Protein AF-A0A9E3BKT1-F1 (afdb_monomer_lite)

Secondary structure (DSSP, 8-state):
-HHHHHHHHHHHH-S---HHIIIIITHHHHHHHHT-TTTS--TTGGGGGS--HHHHHHHHHHHHHTT-HHHHHHHHHHHHHHHHHHHHHHHHHTT--HHHHHHHHHHHHTSTTTGGGTTSS-TTHHHHHHHHHHHHHTTT-HHHHHHHHHHHHHH-GGGGGHHHHHHHHHHHTT-GGGHHHHHHHHHHHHHHHTHHHHHHHHHHHS-TTTTTTHHHH--TTS-SS----GGGS-SSHHHHHHGGGGTTSS-B-SSSSS-B--TT--

pLDDT: mean 93.72, std 4.68, range [58.0, 98.88]

Sequence (266 aa):
MFAALFCALSIGFGPDASWDLRNYHLYDPNAALSGTLWRDIAPAQLQSFYAPTMDVAQLALRRALNARPWALASVLALPHALAAWLALGIARRAGLPLGVAVLAVLLGATGAAGLPTLGTAMSEAVPACLVLAGLGLVLACPFGAGVCAGVAVGLKLTFAVYAPGLAAALLAAGRWRSLPGLAAGIATGFLAVGGPWCWELWRHTGNPLFPYFNDVFGSAWAPHAAMTDTRFLPPDALHAALFPLFWAFQPSTLVAELPVRDPRLA

Foldseek 3Di:
DLLVVLLVLLVVVFAAPDPCVVQDLQPLLVCVVVVNLQVDQCSSPQCSLADNQVSVVLNVLCVVCVVPRSVLLSVQQVLLSLLLVLQLVVCVVVVDDNVRSNVVSVLLCCFPVHSVSRSYPPQPSNLSSLQSVLLVCLVPQLLSSLLSQLLSCLNPVVSVVSLVVSCVVCVVVVNNVCNVSSPNSNVVNNCVRNVVSLVVCCVNFVGSSPPAPCCPRVGPSDPNDGPDDCQLPQPDDVCVVCVLVVQQDPFDCSHHVGTHRHSSVD

Structure (mmCIF, N/CA/C/O backbone):
data_AF-A0A9E3BKT1-F1
#
_entry.id   AF-A0A9E3BKT1-F1
#
loop_
_atom_site.group_PDB
_atom_site.id
_atom_site.type_symbol
_atom_site.label_atom_id
_atom_site.label_alt_id
_atom_site.label_comp_id
_atom_site.label_asym_id
_atom_site.label_entity_id
_atom_site.label_seq_id
_atom_site.pdbx_PDB_ins_code
_atom_site.Cartn_x
_atom_site.Cartn_y
_atom_site.Cartn_z
_atom_site.occupancy
_atom_site.B_iso_or_equiv
_atom_site.auth_seq_id
_atom_site.auth_comp_id
_atom_site.auth_asym_id
_atom_site.auth_atom_id
_atom_site.pdbx_PDB_model_num
ATOM 1 N N . MET A 1 1 ? 7.029 10.461 18.996 1.00 85.12 1 MET A N 1
ATOM 2 C CA . MET A 1 1 ? 7.160 9.086 19.529 1.00 85.12 1 MET A CA 1
ATOM 3 C C . MET A 1 1 ? 7.273 8.056 18.409 1.00 85.12 1 MET A C 1
ATOM 5 O O . MET A 1 1 ? 8.362 7.533 18.244 1.00 85.12 1 MET A O 1
ATOM 9 N N . PHE A 1 2 ? 6.225 7.810 17.604 1.00 92.25 2 PHE A N 1
ATOM 10 C CA . PHE A 1 2 ? 6.267 6.775 16.554 1.00 92.25 2 PHE A CA 1
ATOM 11 C C . PHE A 1 2 ? 7.399 6.957 15.537 1.00 92.25 2 PHE A C 1
ATOM 13 O O . PHE A 1 2 ? 8.107 5.996 15.275 1.00 92.25 2 PHE A O 1
ATOM 20 N N . ALA A 1 3 ? 7.635 8.175 15.034 1.00 94.44 3 ALA A N 1
ATOM 21 C CA . ALA A 1 3 ? 8.726 8.425 14.085 1.00 94.44 3 ALA A CA 1
ATOM 22 C C . ALA A 1 3 ? 10.094 7.991 14.636 1.00 94.44 3 ALA A C 1
ATOM 24 O O . ALA A 1 3 ? 10.785 7.206 14.004 1.00 94.44 3 ALA A O 1
ATOM 25 N N . ALA A 1 4 ? 10.448 8.422 15.851 1.00 95.12 4 ALA A N 1
ATOM 26 C CA . ALA A 1 4 ? 11.713 8.038 16.477 1.00 95.12 4 ALA A CA 1
ATOM 27 C C . ALA A 1 4 ? 11.832 6.514 16.662 1.00 95.12 4 ALA A C 1
ATOM 29 O O . ALA A 1 4 ? 12.879 5.948 16.364 1.00 95.12 4 ALA A O 1
ATOM 30 N N . LEU A 1 5 ? 10.752 5.853 17.097 1.00 94.88 5 LEU A N 1
ATOM 31 C CA . LEU A 1 5 ? 10.713 4.400 17.281 1.00 94.88 5 LEU A CA 1
ATOM 32 C C . LEU A 1 5 ? 10.918 3.646 15.959 1.00 94.88 5 LEU A C 1
ATOM 34 O O . LEU A 1 5 ? 11.810 2.810 15.866 1.00 94.88 5 LEU A O 1
ATOM 38 N N . PHE A 1 6 ? 10.113 3.944 14.936 1.00 95.19 6 PHE A N 1
ATOM 39 C CA . PHE A 1 6 ? 10.172 3.240 13.654 1.00 95.19 6 PHE A CA 1
ATOM 40 C C . PHE A 1 6 ? 11.465 3.531 12.887 1.00 95.19 6 PHE A C 1
ATOM 42 O O . PHE A 1 6 ? 12.017 2.615 12.285 1.00 95.19 6 PHE A O 1
ATOM 49 N N . CYS A 1 7 ? 12.007 4.751 12.970 1.00 95.25 7 CYS A N 1
ATOM 50 C CA . CYS A 1 7 ? 13.328 5.049 12.416 1.00 95.25 7 CYS A CA 1
ATOM 51 C C . CYS A 1 7 ? 14.430 4.248 13.122 1.00 95.25 7 CYS A C 1
ATOM 53 O O . CYS A 1 7 ? 15.269 3.657 12.450 1.00 95.25 7 CYS A O 1
ATOM 55 N N . ALA A 1 8 ? 14.420 4.183 14.459 1.00 95.56 8 ALA A N 1
ATOM 56 C CA . ALA A 1 8 ? 15.418 3.422 15.212 1.00 95.56 8 ALA A CA 1
ATOM 57 C C . ALA A 1 8 ? 15.354 1.918 14.899 1.00 95.56 8 ALA A C 1
ATOM 59 O O . ALA A 1 8 ? 16.391 1.297 14.676 1.00 95.56 8 ALA A O 1
ATOM 60 N N . LEU A 1 9 ? 14.146 1.348 14.824 1.00 94.94 9 LEU A N 1
ATOM 61 C CA . LEU A 1 9 ? 13.939 -0.051 14.439 1.00 94.94 9 LEU A CA 1
ATOM 62 C C . LEU A 1 9 ? 14.419 -0.326 13.008 1.00 94.94 9 LEU A C 1
ATOM 64 O O . LEU A 1 9 ? 15.150 -1.286 12.789 1.00 94.94 9 LEU A O 1
ATOM 68 N N . SER A 1 10 ? 14.066 0.545 12.061 1.00 94.75 10 SER A N 1
ATOM 69 C CA . SER A 1 10 ? 14.495 0.456 10.660 1.00 94.75 10 SER A CA 1
ATOM 70 C C . SER A 1 10 ? 16.023 0.473 10.523 1.00 94.75 10 SER A C 1
ATOM 72 O O . SER A 1 10 ? 16.601 -0.387 9.864 1.00 94.75 10 SER A O 1
ATOM 74 N N . ILE A 1 11 ? 16.706 1.387 11.226 1.00 94.81 11 ILE A N 1
ATOM 75 C CA . ILE A 1 11 ? 18.178 1.422 11.265 1.00 94.81 11 ILE A CA 1
ATOM 76 C C . ILE A 1 11 ? 18.742 0.114 11.838 1.00 94.81 11 ILE A C 1
ATOM 78 O O . ILE A 1 11 ? 19.738 -0.392 11.325 1.00 94.81 11 ILE A O 1
ATOM 82 N N . GLY A 1 12 ? 18.111 -0.431 12.882 1.00 94.06 12 GLY A N 1
ATOM 83 C CA . GLY A 1 12 ? 18.521 -1.682 13.520 1.00 94.06 12 GLY A CA 1
ATOM 84 C C . GLY A 1 12 ? 18.385 -2.916 12.622 1.00 94.06 12 GLY A C 1
ATOM 85 O O . GLY A 1 12 ? 19.224 -3.809 12.707 1.00 94.06 12 GLY A O 1
ATOM 86 N N . PHE A 1 13 ? 17.376 -2.963 11.745 1.00 91.25 13 PHE A N 1
ATOM 87 C CA . PHE A 1 13 ? 17.225 -4.038 10.753 1.00 91.25 13 PHE A CA 1
ATOM 88 C C . PHE A 1 13 ? 18.234 -3.949 9.606 1.00 91.25 13 PHE A C 1
ATOM 90 O O . PHE A 1 13 ? 18.551 -4.963 8.984 1.00 91.25 13 PHE A O 1
ATOM 97 N N . GLY A 1 14 ? 18.780 -2.760 9.368 1.00 89.44 14 GLY A N 1
ATOM 98 C CA . GLY A 1 14 ? 19.760 -2.521 8.324 1.00 89.44 14 GLY A CA 1
ATOM 99 C C . GLY A 1 14 ? 19.129 -2.235 6.957 1.00 89.44 14 GLY A C 1
ATOM 100 O O . GLY A 1 14 ? 17.925 -2.010 6.845 1.00 89.44 14 GLY A O 1
ATOM 101 N N . PRO A 1 15 ? 19.959 -2.160 5.903 1.00 87.62 15 PRO A N 1
ATOM 102 C CA . PRO A 1 15 ? 19.502 -1.783 4.574 1.00 87.62 15 PRO A CA 1
ATOM 103 C C . PRO A 1 15 ? 18.534 -2.799 3.973 1.00 87.62 15 PRO A C 1
ATOM 105 O O . PRO A 1 15 ? 18.709 -4.009 4.103 1.00 87.62 15 PRO A O 1
ATOM 108 N N . ASP A 1 16 ? 17.565 -2.281 3.226 1.00 90.56 16 ASP A N 1
ATOM 109 C CA . ASP A 1 16 ? 16.630 -3.082 2.451 1.00 90.56 16 ASP A CA 1
ATOM 110 C C . ASP A 1 16 ? 17.352 -4.003 1.457 1.00 90.56 16 ASP A C 1
ATOM 112 O O . ASP A 1 16 ? 18.136 -3.562 0.613 1.00 90.56 16 ASP A O 1
ATOM 116 N N . ALA A 1 17 ? 17.052 -5.291 1.573 1.00 89.19 17 ALA A N 1
ATOM 117 C CA . ALA A 1 17 ? 17.575 -6.369 0.747 1.00 89.19 17 ALA A CA 1
ATOM 118 C C . ALA A 1 17 ? 16.446 -7.274 0.221 1.00 89.19 17 ALA A C 1
ATOM 120 O O . ALA A 1 17 ? 16.706 -8.421 -0.150 1.00 89.19 17 ALA A O 1
ATOM 121 N N . SER A 1 18 ? 15.208 -6.767 0.223 1.00 90.50 18 SER A N 1
ATOM 122 C CA . SER A 1 18 ? 14.013 -7.493 -0.207 1.00 90.50 18 SER A CA 1
ATOM 123 C C . SER A 1 18 ? 14.114 -7.983 -1.653 1.00 90.50 18 SER A C 1
ATOM 125 O O . SER A 1 18 ? 14.840 -7.424 -2.485 1.00 90.50 18 SER A O 1
ATOM 127 N N . TRP A 1 19 ? 13.370 -9.051 -1.952 1.00 89.94 19 TRP A N 1
ATOM 128 C CA . TRP A 1 19 ? 13.258 -9.568 -3.314 1.00 89.94 19 TRP A CA 1
ATOM 129 C C . TRP A 1 19 ? 12.675 -8.506 -4.251 1.00 89.94 19 TRP A C 1
ATOM 131 O O . TRP A 1 19 ? 13.266 -8.246 -5.292 1.00 89.94 19 TRP A O 1
ATOM 141 N N . ASP A 1 20 ? 11.616 -7.809 -3.832 1.00 91.00 20 ASP A N 1
ATOM 142 C CA . ASP A 1 20 ? 10.987 -6.719 -4.584 1.00 91.00 20 ASP A CA 1
ATOM 143 C C . ASP A 1 20 ? 11.985 -5.620 -4.977 1.00 91.00 20 ASP A C 1
ATOM 145 O O . ASP A 1 20 ? 12.001 -5.179 -6.131 1.00 91.00 20 ASP A O 1
ATOM 149 N N . LEU A 1 21 ? 12.869 -5.216 -4.049 1.00 93.12 21 LEU A N 1
ATOM 150 C CA . LEU A 1 21 ? 13.908 -4.230 -4.346 1.00 93.12 21 LEU A CA 1
ATOM 151 C C . LEU A 1 21 ? 14.828 -4.698 -5.475 1.00 93.12 21 LEU A C 1
ATOM 153 O O . LEU A 1 21 ? 15.159 -3.928 -6.378 1.00 93.12 21 LEU A O 1
ATOM 157 N N . ARG A 1 22 ? 15.266 -5.955 -5.387 1.00 92.69 22 ARG A N 1
ATOM 158 C CA . ARG A 1 22 ? 16.206 -6.563 -6.333 1.00 92.69 22 ARG A CA 1
ATOM 159 C C . ARG A 1 22 ? 15.552 -6.901 -7.670 1.00 92.69 22 ARG A C 1
ATOM 161 O O . ARG A 1 22 ? 16.257 -6.915 -8.671 1.00 92.69 22 ARG A O 1
ATOM 168 N N . ASN A 1 23 ? 14.250 -7.181 -7.670 1.00 94.75 23 ASN A N 1
ATOM 169 C CA . ASN A 1 23 ? 13.505 -7.590 -8.851 1.00 94.75 23 ASN A CA 1
ATOM 170 C C . ASN A 1 23 ? 13.054 -6.385 -9.686 1.00 94.75 23 ASN A C 1
ATOM 172 O O . ASN A 1 23 ? 13.416 -6.306 -10.854 1.00 94.75 23 ASN A O 1
ATOM 176 N N . TYR A 1 24 ? 12.305 -5.436 -9.105 1.00 94.69 24 TYR A N 1
ATOM 177 C CA . TYR A 1 24 ? 11.632 -4.399 -9.903 1.00 94.69 24 TYR A CA 1
ATOM 178 C C . TYR A 1 24 ? 11.786 -2.960 -9.385 1.00 94.69 24 TYR A C 1
ATOM 180 O O . TYR A 1 24 ? 11.953 -2.056 -10.203 1.00 94.69 24 TYR A O 1
ATOM 188 N N . HIS A 1 25 ? 11.880 -2.706 -8.071 1.00 94.50 25 HIS A N 1
ATOM 189 C CA . HIS A 1 25 ? 11.888 -1.320 -7.552 1.00 94.50 25 HIS A CA 1
ATOM 190 C C . HIS A 1 25 ? 13.139 -0.485 -7.898 1.00 94.50 25 HIS A C 1
ATOM 192 O O . HIS A 1 25 ? 13.144 0.732 -7.699 1.00 94.50 25 HIS A O 1
ATOM 198 N N . LEU A 1 26 ? 14.224 -1.098 -8.384 1.00 94.19 26 LEU A N 1
ATOM 199 C CA . LEU A 1 26 ? 15.356 -0.367 -8.975 1.00 94.19 26 LEU A CA 1
ATOM 200 C C . LEU A 1 26 ? 15.269 -0.294 -10.500 1.00 94.19 26 LEU A C 1
ATOM 202 O O . LEU A 1 26 ? 15.681 0.710 -11.085 1.00 94.19 26 LEU A O 1
ATOM 206 N N . TYR A 1 27 ? 14.768 -1.358 -11.128 1.00 95.12 27 TYR A N 1
ATOM 207 C CA . TYR A 1 27 ? 14.758 -1.515 -12.574 1.00 95.12 27 TYR A CA 1
ATOM 208 C C . TYR A 1 27 ? 13.645 -0.684 -13.225 1.00 95.12 27 TYR A C 1
ATOM 210 O O . TYR A 1 27 ? 13.956 0.187 -14.035 1.00 95.12 27 TYR A O 1
ATOM 218 N N . ASP A 1 28 ? 12.383 -0.876 -12.834 1.00 95.50 28 ASP A N 1
ATOM 219 C CA . ASP A 1 28 ? 11.218 -0.236 -13.462 1.00 95.50 28 ASP A CA 1
ATOM 220 C C . ASP A 1 28 ? 11.301 1.299 -13.476 1.00 95.50 28 ASP A C 1
ATOM 222 O O . ASP A 1 28 ? 11.178 1.896 -14.553 1.00 95.50 28 ASP A O 1
ATOM 226 N N . PRO A 1 29 ? 11.579 1.991 -12.347 1.00 95.81 29 PRO A N 1
ATOM 227 C CA . PRO A 1 29 ? 11.728 3.443 -12.379 1.00 95.81 29 PRO A CA 1
ATOM 228 C C . PRO A 1 29 ? 12.930 3.892 -13.212 1.00 95.81 29 PRO A C 1
ATOM 230 O O . PRO A 1 29 ? 12.878 4.950 -13.838 1.00 95.81 29 PRO A O 1
ATOM 233 N N . ASN A 1 30 ? 14.016 3.115 -13.257 1.00 95.81 30 ASN A N 1
ATOM 234 C CA . ASN A 1 30 ? 15.160 3.449 -14.098 1.00 95.81 30 ASN A CA 1
ATOM 235 C C . ASN A 1 30 ? 14.821 3.292 -15.588 1.00 95.81 30 ASN A C 1
ATOM 237 O O . ASN A 1 30 ? 15.121 4.189 -16.372 1.00 95.81 30 ASN A O 1
ATOM 241 N N . ALA A 1 31 ? 14.150 2.205 -15.967 1.00 95.44 31 ALA A N 1
ATOM 242 C CA . ALA A 1 31 ? 13.716 1.942 -17.333 1.00 95.44 31 ALA A CA 1
ATOM 243 C C . ALA A 1 31 ? 12.704 2.988 -17.825 1.00 95.44 31 ALA A C 1
ATOM 245 O O . ALA A 1 31 ? 12.799 3.453 -18.964 1.00 95.44 31 ALA A O 1
ATOM 246 N N . ALA A 1 32 ? 11.791 3.428 -16.952 1.00 94.50 32 ALA A N 1
ATOM 247 C CA . ALA A 1 32 ? 10.872 4.528 -17.232 1.00 94.50 32 ALA A CA 1
ATOM 248 C C . ALA A 1 32 ? 11.618 5.851 -17.482 1.00 94.50 32 ALA A C 1
ATOM 250 O O . ALA A 1 32 ? 11.352 6.535 -18.469 1.00 94.50 32 ALA A O 1
ATOM 251 N N . LEU A 1 33 ? 12.598 6.194 -16.637 1.00 95.31 33 LEU A N 1
ATOM 252 C CA . LEU A 1 33 ? 13.384 7.429 -16.769 1.00 95.31 33 LEU A CA 1
ATOM 253 C C . LEU A 1 33 ? 14.371 7.408 -17.949 1.00 95.31 33 LEU A C 1
ATOM 255 O O . LEU A 1 33 ? 14.700 8.461 -18.489 1.00 95.31 33 LEU A O 1
ATOM 259 N N . SER A 1 34 ? 14.867 6.234 -18.344 1.00 94.75 34 SER A N 1
ATOM 260 C CA . SER A 1 34 ? 15.787 6.055 -19.478 1.00 94.75 34 SER A CA 1
ATOM 261 C C . SER A 1 34 ? 15.081 5.769 -20.809 1.00 94.75 34 SER A C 1
ATOM 263 O O . SER A 1 34 ? 15.744 5.681 -21.842 1.00 94.75 34 SER A O 1
ATOM 265 N N . GLY A 1 35 ? 13.752 5.622 -20.809 1.00 92.62 35 GLY A N 1
ATOM 266 C CA . GLY A 1 35 ? 12.970 5.322 -22.011 1.00 92.62 35 GLY A CA 1
ATOM 267 C C . GLY A 1 35 ? 13.194 3.910 -22.569 1.00 92.62 35 GLY A C 1
ATOM 268 O O . GLY A 1 35 ? 13.028 3.696 -23.771 1.00 92.62 35 GLY A O 1
ATOM 269 N N . THR A 1 36 ? 13.598 2.953 -21.726 1.00 91.75 36 THR A N 1
ATOM 270 C CA . THR A 1 36 ? 13.829 1.545 -22.110 1.00 91.75 36 THR A CA 1
ATOM 271 C C . THR A 1 36 ? 12.704 0.604 -21.689 1.00 91.75 36 THR A C 1
ATOM 273 O O . THR A 1 36 ? 12.705 -0.548 -22.106 1.00 91.75 36 THR A O 1
ATOM 276 N N . LEU A 1 37 ? 11.710 1.105 -20.946 1.00 89.94 37 LEU A N 1
ATOM 277 C CA . LEU A 1 37 ? 10.575 0.340 -20.414 1.00 89.94 37 LEU A CA 1
ATOM 278 C C . LEU A 1 37 ? 9.933 -0.626 -21.431 1.00 89.94 37 LEU A C 1
ATOM 280 O O . LEU A 1 37 ? 9.659 -1.769 -21.098 1.00 89.94 37 LEU A O 1
ATOM 284 N N . TRP A 1 38 ? 9.739 -0.180 -22.677 1.00 92.50 38 TRP A N 1
ATOM 285 C CA . TRP A 1 38 ? 9.096 -0.960 -23.748 1.00 92.50 38 TRP A CA 1
ATOM 286 C C . TRP A 1 38 ? 10.072 -1.660 -24.703 1.00 92.50 38 TRP A C 1
ATOM 288 O O . TRP A 1 38 ? 9.649 -2.221 -25.712 1.00 92.50 38 TRP A O 1
ATOM 298 N N . ARG A 1 39 ? 11.381 -1.577 -24.440 1.00 91.94 39 ARG A N 1
ATOM 299 C CA . ARG A 1 39 ? 12.425 -2.239 -25.240 1.00 91.94 39 ARG A CA 1
ATOM 300 C C . ARG A 1 39 ? 12.832 -3.570 -24.626 1.00 91.94 39 ARG A C 1
ATOM 302 O O . ARG A 1 39 ? 13.035 -4.538 -25.353 1.00 91.94 39 ARG A O 1
ATOM 309 N N . ASP A 1 40 ? 12.940 -3.598 -23.305 1.00 91.06 40 ASP A N 1
ATOM 310 C CA . ASP A 1 40 ? 13.340 -4.778 -22.555 1.00 91.06 40 ASP A CA 1
ATOM 311 C C . ASP A 1 40 ? 12.111 -5.659 -22.286 1.00 91.06 40 ASP A C 1
ATOM 313 O O . ASP A 1 40 ? 11.085 -5.197 -21.785 1.00 91.06 40 ASP A O 1
ATOM 317 N N . ILE A 1 41 ? 12.191 -6.941 -22.642 1.00 89.94 41 ILE A N 1
ATOM 318 C CA . ILE A 1 41 ? 11.049 -7.858 -22.555 1.00 89.94 41 ILE A CA 1
ATOM 319 C C . ILE A 1 41 ? 10.947 -8.415 -21.132 1.00 89.94 41 ILE A C 1
ATOM 321 O O . ILE A 1 41 ? 11.732 -9.283 -20.757 1.00 89.94 41 ILE A O 1
ATOM 325 N N . ALA A 1 42 ? 9.968 -7.923 -20.364 1.00 92.88 42 ALA A N 1
ATOM 326 C CA . ALA A 1 42 ? 9.583 -8.411 -19.029 1.00 92.88 42 ALA A CA 1
ATOM 327 C C . ALA A 1 42 ? 10.762 -8.803 -18.094 1.00 92.88 42 ALA A C 1
ATOM 329 O O . ALA A 1 42 ? 10.759 -9.894 -17.515 1.00 92.88 42 ALA A O 1
ATOM 330 N N . PRO A 1 43 ? 11.785 -7.942 -17.927 1.00 94.88 43 PRO A N 1
ATOM 331 C CA . PRO A 1 43 ? 13.007 -8.265 -17.176 1.00 94.88 43 PRO A CA 1
ATOM 332 C C . PRO A 1 43 ? 12.775 -8.524 -15.682 1.00 94.88 43 PRO A C 1
ATOM 334 O O . PRO A 1 43 ? 13.594 -9.175 -15.040 1.00 94.88 43 PRO A O 1
ATOM 337 N N . ALA A 1 44 ? 11.652 -8.049 -15.146 1.00 94.94 44 ALA A N 1
ATOM 338 C CA . ALA A 1 44 ? 11.195 -8.265 -13.780 1.00 94.94 44 ALA A CA 1
ATOM 339 C C . ALA A 1 44 ? 9.912 -9.115 -13.735 1.00 94.94 44 ALA A C 1
ATOM 341 O O . ALA A 1 44 ? 9.097 -8.955 -12.831 1.00 94.94 44 ALA A O 1
ATOM 342 N N . GLN A 1 45 ? 9.716 -10.015 -14.707 1.00 93.38 45 GLN A N 1
ATOM 343 C CA . GLN A 1 45 ? 8.542 -10.891 -14.814 1.00 93.38 45 GLN A CA 1
ATOM 344 C C . GLN A 1 45 ? 7.224 -10.093 -14.908 1.00 93.38 45 GLN A C 1
ATOM 346 O O . GLN A 1 45 ? 7.124 -9.152 -15.695 1.00 93.38 45 GLN A O 1
ATOM 351 N N . LEU A 1 46 ? 6.193 -10.468 -14.140 1.00 92.62 46 LEU A N 1
ATOM 352 C CA . LEU A 1 46 ? 4.898 -9.776 -14.128 1.00 92.62 46 LEU A CA 1
ATOM 353 C C . LEU A 1 46 ? 5.028 -8.341 -13.596 1.00 92.62 46 LEU A C 1
ATOM 355 O O . LEU A 1 46 ? 4.271 -7.461 -13.999 1.00 92.62 46 LEU A O 1
ATOM 359 N N . GLN A 1 47 ? 6.001 -8.113 -12.712 1.00 93.94 47 GLN A N 1
ATOM 360 C CA . GLN A 1 47 ? 6.223 -6.845 -12.034 1.00 93.94 47 GLN A CA 1
ATOM 361 C C . GLN A 1 47 ? 6.712 -5.754 -12.992 1.00 93.94 47 GLN A C 1
ATOM 363 O O . GLN A 1 47 ? 6.441 -4.593 -12.728 1.00 93.94 47 GLN A O 1
ATOM 368 N N . SER A 1 48 ? 7.295 -6.104 -14.149 1.00 95.06 48 SER A N 1
ATOM 369 C CA . SER A 1 48 ? 7.725 -5.134 -15.176 1.00 95.06 48 SER A CA 1
ATOM 370 C C . SER A 1 48 ? 6.631 -4.189 -15.675 1.00 95.06 48 SER A C 1
ATOM 372 O O . SER A 1 48 ? 6.929 -3.159 -16.276 1.00 95.06 48 SER A O 1
ATOM 374 N N . PHE A 1 49 ? 5.364 -4.552 -15.478 1.00 94.69 49 PHE A N 1
ATOM 375 C CA . PHE A 1 49 ? 4.210 -3.770 -15.915 1.00 94.69 49 PHE A CA 1
ATOM 376 C C . PHE A 1 49 ? 3.552 -2.997 -14.762 1.00 94.69 49 PHE A C 1
ATOM 378 O O . PHE A 1 49 ? 2.495 -2.386 -14.938 1.00 94.69 49 PHE A O 1
ATOM 385 N N . TYR A 1 50 ? 4.152 -3.003 -13.570 1.00 94.44 50 TYR A N 1
ATOM 386 C CA . TYR A 1 50 ? 3.671 -2.211 -12.444 1.00 94.44 50 TYR A CA 1
ATOM 387 C C . TYR A 1 50 ? 3.961 -0.727 -12.655 1.00 94.44 50 TYR A C 1
ATOM 389 O O . TYR A 1 50 ? 4.910 -0.338 -13.331 1.00 94.44 50 TYR A O 1
ATOM 397 N N . ALA A 1 51 ? 3.122 0.123 -12.062 1.00 94.06 51 ALA A N 1
ATOM 398 C CA . ALA A 1 51 ? 3.288 1.563 -12.166 1.00 94.06 51 ALA A CA 1
ATOM 399 C C . ALA A 1 51 ? 4.595 2.001 -11.477 1.00 94.06 51 ALA A C 1
ATOM 401 O O . ALA A 1 51 ? 4.706 1.861 -10.258 1.00 94.06 51 ALA A O 1
ATOM 402 N N . PRO A 1 52 ? 5.549 2.632 -12.188 1.00 92.81 52 PRO A N 1
ATOM 403 C CA . PRO A 1 52 ? 6.815 3.057 -11.594 1.00 92.81 52 PRO A CA 1
ATOM 404 C C . PRO A 1 52 ? 6.670 4.346 -10.765 1.00 92.81 52 PRO A C 1
ATOM 406 O O . PRO A 1 52 ? 7.662 4.897 -10.300 1.00 92.81 52 PRO A O 1
ATOM 409 N N . THR A 1 53 ? 5.456 4.882 -10.597 1.00 89.81 53 THR A N 1
ATOM 410 C CA . THR A 1 53 ? 5.196 6.231 -10.060 1.00 89.81 53 THR A CA 1
ATOM 411 C C . THR A 1 53 ? 5.802 6.446 -8.677 1.00 89.81 53 THR A C 1
ATOM 413 O O . THR A 1 53 ? 6.545 7.404 -8.460 1.00 89.81 53 THR A O 1
ATOM 416 N N . MET A 1 54 ? 5.516 5.547 -7.738 1.00 92.25 54 MET A N 1
ATOM 417 C CA . MET A 1 54 ? 6.082 5.623 -6.396 1.00 92.25 54 MET A CA 1
ATOM 418 C C . MET A 1 54 ? 7.569 5.243 -6.396 1.00 92.25 54 MET A C 1
ATOM 420 O O . MET A 1 54 ? 8.366 5.855 -5.682 1.00 92.25 54 MET A O 1
ATOM 424 N N . ASP A 1 55 ? 7.961 4.293 -7.240 1.00 94.00 55 ASP A N 1
ATOM 425 C CA . ASP A 1 55 ? 9.332 3.790 -7.318 1.00 94.00 55 ASP A CA 1
ATOM 426 C C . ASP A 1 55 ? 10.305 4.824 -7.886 1.00 94.00 55 ASP A C 1
ATOM 428 O O . ASP A 1 55 ? 11.466 4.857 -7.490 1.00 94.00 55 ASP A O 1
ATOM 432 N N . VAL A 1 56 ? 9.842 5.748 -8.733 1.00 94.69 56 VAL A N 1
ATOM 433 C CA . VAL A 1 56 ? 10.641 6.892 -9.197 1.00 94.69 56 VAL A CA 1
ATOM 434 C C . VAL A 1 56 ? 11.046 7.776 -8.017 1.00 94.69 56 VAL A C 1
ATOM 436 O O . VAL A 1 56 ? 12.214 8.161 -7.904 1.00 94.69 56 VAL A O 1
ATOM 439 N N . ALA A 1 57 ? 10.117 8.060 -7.097 1.00 93.00 57 ALA A N 1
ATOM 440 C CA . ALA A 1 57 ? 10.427 8.823 -5.890 1.00 93.00 57 ALA A CA 1
ATOM 441 C C . ALA A 1 57 ? 11.385 8.050 -4.971 1.00 93.00 57 ALA A C 1
ATOM 443 O O . ALA A 1 57 ? 12.340 8.623 -4.439 1.00 93.00 57 ALA A O 1
ATOM 444 N N . GLN A 1 58 ? 11.185 6.738 -4.830 1.00 92.75 58 GLN A N 1
ATOM 445 C CA . GLN A 1 58 ? 12.087 5.896 -4.049 1.00 92.75 58 GLN A CA 1
ATOM 446 C C . GLN A 1 58 ? 13.497 5.825 -4.644 1.00 92.75 58 GLN A C 1
ATOM 448 O O . GLN A 1 58 ? 14.480 5.938 -3.910 1.00 92.75 58 GLN A O 1
ATOM 453 N N . LEU A 1 59 ? 13.621 5.686 -5.963 1.00 94.88 59 LEU A N 1
ATOM 454 C CA . LEU A 1 59 ? 14.900 5.666 -6.665 1.00 94.88 59 LEU A CA 1
ATOM 455 C C . LEU A 1 59 ? 15.652 6.987 -6.466 1.00 94.88 59 LEU A C 1
ATOM 457 O O . LEU A 1 59 ? 16.858 6.975 -6.212 1.00 94.88 59 LEU A O 1
ATOM 461 N N . ALA A 1 60 ? 14.950 8.122 -6.522 1.00 95.00 60 ALA A N 1
ATOM 462 C CA . ALA A 1 60 ? 15.537 9.431 -6.247 1.00 95.00 60 ALA A CA 1
ATOM 463 C C . ALA A 1 60 ? 16.074 9.530 -4.808 1.00 95.00 60 ALA A C 1
ATOM 465 O O . ALA A 1 60 ? 17.220 9.939 -4.609 1.00 95.00 60 ALA A O 1
ATOM 466 N N . LEU A 1 61 ? 15.293 9.091 -3.812 1.00 94.38 61 LEU A N 1
ATOM 467 C CA . LEU A 1 61 ? 15.727 9.042 -2.410 1.00 94.38 61 LEU A CA 1
ATOM 468 C C . LEU A 1 61 ? 16.951 8.141 -2.224 1.00 94.38 61 LEU A C 1
ATOM 470 O O . LEU A 1 61 ? 17.909 8.533 -1.558 1.00 94.38 61 LEU A O 1
ATOM 474 N N . ARG A 1 62 ? 16.952 6.959 -2.849 1.00 93.69 62 ARG A N 1
ATOM 475 C CA . ARG A 1 62 ? 18.070 6.008 -2.800 1.00 93.69 62 ARG A CA 1
ATOM 476 C C . ARG A 1 62 ? 19.337 6.605 -3.398 1.00 93.69 62 ARG A C 1
ATOM 478 O O . ARG A 1 62 ? 20.382 6.541 -2.763 1.00 93.69 62 ARG A O 1
ATOM 485 N N . ARG A 1 63 ? 19.246 7.251 -4.565 1.00 94.50 63 ARG A N 1
ATOM 486 C CA . ARG A 1 63 ? 20.382 7.949 -5.194 1.00 94.50 63 ARG A CA 1
ATOM 487 C C . ARG A 1 63 ? 20.919 9.073 -4.305 1.00 94.50 63 ARG A C 1
ATOM 489 O O . ARG A 1 63 ? 22.127 9.160 -4.109 1.00 94.50 63 ARG A O 1
ATOM 496 N N . ALA A 1 64 ? 20.036 9.891 -3.731 1.00 96.38 64 ALA A N 1
ATOM 497 C CA . ALA A 1 64 ? 20.422 11.023 -2.888 1.00 96.38 64 ALA A CA 1
ATOM 498 C C . ALA A 1 64 ? 21.038 10.601 -1.541 1.00 96.38 64 ALA A C 1
ATOM 500 O O . ALA A 1 64 ? 21.932 11.273 -1.026 1.00 96.38 64 ALA A O 1
ATOM 501 N N . LEU A 1 65 ? 20.568 9.493 -0.961 1.00 95.25 65 LEU A N 1
ATOM 502 C CA . LEU A 1 65 ? 20.950 9.033 0.377 1.00 95.25 65 LEU A CA 1
ATOM 503 C C . LEU A 1 65 ? 21.842 7.783 0.366 1.00 95.25 65 LEU A C 1
ATOM 505 O O . LEU A 1 65 ? 22.077 7.208 1.425 1.00 95.25 65 LEU A O 1
ATOM 509 N N . ASN A 1 66 ? 22.382 7.376 -0.788 1.00 91.06 66 ASN A N 1
ATOM 510 C CA . ASN A 1 66 ? 23.158 6.137 -0.932 1.00 91.06 66 ASN A CA 1
ATOM 511 C C . ASN A 1 66 ? 24.353 6.056 0.037 1.00 91.06 66 ASN A C 1
ATOM 513 O O . ASN A 1 66 ? 24.626 5.015 0.625 1.00 91.06 66 ASN A O 1
ATOM 517 N N . ALA A 1 67 ? 25.036 7.182 0.267 1.00 95.25 67 ALA A N 1
ATOM 518 C CA . ALA A 1 67 ? 26.161 7.272 1.204 1.00 95.25 67 ALA A CA 1
ATOM 519 C C . ALA A 1 67 ? 25.737 7.294 2.690 1.00 95.25 67 ALA A C 1
ATOM 521 O O . ALA A 1 67 ? 26.583 7.354 3.580 1.00 95.25 67 ALA A O 1
ATOM 522 N N . ARG A 1 68 ? 24.430 7.313 2.976 1.00 95.31 68 ARG A N 1
ATOM 523 C CA . ARG A 1 68 ? 23.844 7.442 4.318 1.00 95.31 68 ARG A CA 1
ATOM 524 C C . ARG A 1 68 ? 22.694 6.437 4.485 1.00 95.31 68 ARG A C 1
ATOM 526 O O . ARG A 1 68 ? 21.538 6.849 4.606 1.00 95.31 68 ARG A O 1
ATOM 533 N N . PRO A 1 69 ? 22.981 5.122 4.530 1.00 91.25 69 PRO A N 1
ATOM 534 C CA . PRO A 1 69 ? 21.948 4.084 4.581 1.00 91.25 69 PRO A CA 1
ATOM 535 C C . PRO A 1 69 ? 21.016 4.215 5.796 1.00 91.25 69 PRO A C 1
ATOM 537 O O . PRO A 1 69 ? 19.822 3.969 5.677 1.00 91.25 69 PRO A O 1
ATOM 540 N N . TRP A 1 70 ? 21.519 4.695 6.937 1.00 94.00 70 TRP A N 1
ATOM 541 C CA . TRP A 1 70 ? 20.708 4.986 8.127 1.00 94.00 70 TRP A CA 1
ATOM 542 C C . TRP A 1 70 ? 19.686 6.113 7.896 1.00 94.00 70 TRP A C 1
ATOM 544 O O . TRP A 1 70 ? 18.571 6.062 8.418 1.00 94.00 70 TRP A O 1
ATOM 554 N N . ALA A 1 71 ? 20.041 7.121 7.093 1.00 94.88 71 ALA A N 1
ATOM 555 C CA . ALA A 1 71 ? 19.142 8.215 6.739 1.00 94.88 71 ALA A CA 1
ATOM 556 C C . ALA A 1 71 ? 18.068 7.724 5.766 1.00 94.88 71 ALA A C 1
ATOM 558 O O . ALA A 1 71 ? 16.891 8.011 5.965 1.00 94.88 71 ALA A O 1
ATOM 559 N N . LEU A 1 72 ? 18.462 6.934 4.760 1.00 94.44 72 LEU A N 1
ATOM 560 C CA . LEU A 1 72 ? 17.527 6.295 3.835 1.00 94.44 72 LEU A CA 1
ATOM 561 C C . LEU A 1 72 ? 16.524 5.409 4.587 1.00 94.44 72 LEU A C 1
ATOM 563 O O . LEU A 1 72 ? 15.321 5.597 4.436 1.00 94.44 72 LEU A O 1
ATOM 567 N N . ALA A 1 73 ? 17.011 4.515 5.449 1.00 93.31 73 ALA A N 1
ATOM 568 C CA . ALA A 1 73 ? 16.184 3.631 6.269 1.00 93.31 73 ALA A CA 1
ATOM 569 C C . ALA A 1 73 ? 15.199 4.417 7.155 1.00 93.31 73 ALA A C 1
ATOM 571 O O . ALA A 1 73 ? 14.032 4.043 7.283 1.00 93.31 73 ALA A O 1
ATOM 572 N N . SER A 1 74 ? 15.640 5.546 7.721 1.00 93.81 74 SER A N 1
ATOM 573 C CA . SER A 1 74 ? 14.779 6.436 8.510 1.00 93.81 74 SER A CA 1
ATOM 574 C C . SER A 1 74 ? 13.673 7.068 7.667 1.00 93.81 74 SER A C 1
ATOM 576 O O . SER A 1 74 ? 12.518 7.070 8.078 1.00 93.81 74 SER A O 1
ATOM 578 N N . VAL A 1 75 ? 14.004 7.586 6.478 1.00 94.56 75 VAL A N 1
ATOM 579 C CA . VAL A 1 75 ? 13.022 8.206 5.573 1.00 94.56 75 VAL A CA 1
ATOM 580 C C . VAL A 1 75 ? 11.992 7.181 5.100 1.00 94.56 75 VAL A C 1
ATOM 582 O O . VAL A 1 75 ? 10.795 7.458 5.151 1.00 94.56 75 VAL A O 1
ATOM 585 N N . LEU A 1 76 ? 12.438 5.984 4.711 1.00 93.94 76 LEU A N 1
ATOM 586 C CA . LEU A 1 76 ? 11.556 4.897 4.274 1.00 93.94 76 LEU A CA 1
ATOM 587 C C . LEU A 1 76 ? 10.661 4.356 5.405 1.00 93.94 76 LEU A C 1
ATOM 589 O O . LEU A 1 76 ? 9.629 3.757 5.127 1.00 93.94 76 LEU A O 1
ATOM 593 N N . ALA A 1 77 ? 11.005 4.599 6.674 1.00 95.19 77 ALA A N 1
ATOM 594 C CA . ALA A 1 77 ? 10.191 4.223 7.832 1.00 95.19 77 ALA A CA 1
ATOM 595 C C . ALA A 1 77 ? 9.134 5.274 8.233 1.00 95.19 77 ALA A C 1
ATOM 597 O O . ALA A 1 77 ? 8.239 4.983 9.033 1.00 95.19 77 ALA A O 1
ATOM 598 N N . LEU A 1 78 ? 9.205 6.502 7.701 1.00 95.56 78 LEU A N 1
ATOM 599 C CA . LEU A 1 78 ? 8.249 7.567 8.034 1.00 95.56 78 LEU A CA 1
ATOM 600 C C . LEU A 1 78 ? 6.791 7.221 7.681 1.00 95.56 78 LEU A C 1
ATOM 602 O O . LEU A 1 78 ? 5.916 7.546 8.491 1.00 95.56 78 LEU A O 1
ATOM 606 N N . PRO A 1 79 ? 6.487 6.545 6.553 1.00 95.75 79 PRO A N 1
ATOM 607 C CA . PRO A 1 79 ? 5.130 6.090 6.265 1.00 95.75 79 PRO A CA 1
ATOM 608 C C . PRO A 1 79 ? 4.561 5.168 7.354 1.00 95.75 79 PRO A C 1
ATOM 610 O O . PRO A 1 79 ? 3.427 5.370 7.777 1.00 95.75 79 PRO A O 1
ATOM 613 N N . HIS A 1 80 ? 5.336 4.229 7.912 1.00 95.06 80 HIS A N 1
ATOM 614 C CA . HIS A 1 80 ? 4.871 3.394 9.034 1.00 95.06 80 HIS A CA 1
ATOM 615 C C . HIS A 1 80 ? 4.543 4.229 10.275 1.00 95.06 80 HIS A C 1
ATOM 617 O O . HIS A 1 80 ? 3.535 3.991 10.941 1.00 95.06 80 HIS A O 1
ATOM 623 N N . ALA A 1 81 ? 5.351 5.250 10.568 1.00 95.94 81 ALA A N 1
ATOM 624 C CA . ALA A 1 81 ? 5.087 6.158 11.679 1.00 95.94 81 ALA A CA 1
ATOM 625 C C . ALA A 1 81 ? 3.817 6.998 11.470 1.00 95.94 81 ALA A C 1
ATOM 627 O O . ALA A 1 81 ? 3.060 7.211 12.422 1.00 95.94 81 ALA A O 1
ATOM 628 N N . LEU A 1 82 ? 3.572 7.455 10.239 1.00 97.19 82 LEU A N 1
ATOM 629 C CA . LEU A 1 82 ? 2.351 8.168 9.874 1.00 97.19 82 LEU A CA 1
ATOM 630 C C . LEU A 1 82 ? 1.128 7.247 9.960 1.00 97.19 82 LEU A C 1
ATOM 632 O O . LEU A 1 82 ? 0.129 7.632 10.565 1.00 97.19 82 LEU A O 1
ATOM 636 N N . ALA A 1 83 ? 1.219 6.022 9.439 1.00 96.69 83 ALA A N 1
ATOM 637 C CA . ALA A 1 83 ? 0.167 5.017 9.550 1.00 96.69 83 ALA A CA 1
ATOM 638 C C . ALA A 1 83 ? -0.175 4.726 11.021 1.00 96.69 83 ALA A C 1
ATOM 640 O O . ALA A 1 83 ? -1.343 4.774 11.404 1.00 96.69 83 ALA A O 1
ATOM 641 N N . ALA A 1 84 ? 0.833 4.532 11.878 1.00 96.50 84 ALA A N 1
ATOM 642 C CA . ALA A 1 84 ? 0.635 4.339 13.314 1.00 96.50 84 ALA A CA 1
ATOM 643 C C . ALA A 1 84 ? -0.049 5.545 13.979 1.00 96.50 84 ALA A C 1
ATOM 645 O O . ALA A 1 84 ? -0.948 5.385 14.806 1.00 96.50 84 ALA A O 1
ATOM 646 N N . TRP A 1 85 ? 0.332 6.768 13.603 1.00 97.56 85 TRP A N 1
ATOM 647 C CA . TRP A 1 85 ? -0.306 7.980 14.115 1.00 97.56 85 TRP A CA 1
ATOM 648 C C . TRP A 1 85 ? -1.771 8.113 13.668 1.00 97.56 85 TRP A C 1
ATOM 650 O O . TRP A 1 85 ? -2.638 8.415 14.491 1.00 97.56 85 TRP A O 1
ATOM 660 N N . LEU A 1 86 ? -2.071 7.828 12.397 1.00 98.00 86 LEU A N 1
ATOM 661 C CA . LEU A 1 86 ? -3.437 7.822 11.865 1.00 98.00 86 LEU A CA 1
ATOM 662 C C . LEU A 1 86 ? -4.301 6.760 12.557 1.00 98.00 86 LEU A C 1
ATOM 664 O O . LEU A 1 86 ? -5.413 7.060 12.998 1.00 98.00 86 LEU A O 1
ATOM 668 N N . ALA A 1 87 ? -3.767 5.547 12.718 1.00 97.12 87 ALA A N 1
ATOM 669 C CA . ALA A 1 87 ? -4.424 4.452 13.423 1.00 97.12 87 ALA A CA 1
ATOM 670 C C . ALA A 1 87 ? -4.688 4.801 14.896 1.00 97.12 87 ALA A C 1
ATOM 672 O O . ALA A 1 87 ? -5.784 4.549 15.396 1.00 97.12 87 ALA A O 1
ATOM 673 N N . LEU A 1 88 ? -3.744 5.467 15.574 1.00 97.81 88 LEU A N 1
ATOM 674 C CA . LEU A 1 88 ? -3.951 5.972 16.932 1.00 97.81 88 LEU A CA 1
ATOM 675 C C . LEU A 1 88 ? -5.110 6.975 16.973 1.00 97.81 88 LEU A C 1
ATOM 677 O O . LEU A 1 88 ? -5.967 6.885 17.848 1.00 97.81 88 LEU A O 1
ATOM 681 N N . GLY A 1 89 ? -5.175 7.904 16.016 1.00 97.19 89 GLY A N 1
ATOM 682 C CA . GLY A 1 89 ? -6.284 8.852 15.901 1.00 97.19 89 GLY A CA 1
ATOM 683 C C . GLY A 1 89 ? -7.642 8.157 15.748 1.00 97.19 89 GLY A C 1
ATOM 684 O O . GLY A 1 89 ? -8.599 8.527 16.427 1.00 97.19 89 GLY A O 1
ATOM 685 N N . ILE A 1 90 ? -7.720 7.121 14.910 1.00 96.50 90 ILE A N 1
ATOM 686 C CA . ILE A 1 90 ? -8.933 6.306 14.727 1.00 96.50 90 ILE A CA 1
ATOM 687 C C . ILE A 1 90 ? -9.301 5.577 16.024 1.00 96.50 90 ILE A C 1
ATOM 689 O O . ILE A 1 90 ? -10.428 5.710 16.497 1.00 96.50 90 ILE A O 1
ATOM 693 N N . ALA A 1 91 ? -8.348 4.881 16.645 1.00 96.75 91 ALA A N 1
ATOM 694 C CA . ALA A 1 91 ? -8.548 4.155 17.898 1.00 96.75 91 ALA A CA 1
ATOM 695 C C . ALA A 1 91 ? -9.045 5.070 19.032 1.00 96.75 91 ALA A C 1
ATOM 697 O O . ALA A 1 91 ? -9.934 4.704 19.800 1.00 96.75 91 ALA A O 1
ATOM 698 N N . ARG A 1 92 ? -8.515 6.298 19.113 1.00 97.00 92 ARG A N 1
ATOM 699 C CA . ARG A 1 92 ? -8.955 7.302 20.091 1.00 97.00 92 ARG A CA 1
ATOM 700 C C . ARG A 1 92 ? -10.372 7.800 19.815 1.00 97.00 92 ARG A C 1
ATOM 702 O O . ARG A 1 92 ? -11.134 7.948 20.767 1.00 97.00 92 ARG A O 1
ATOM 709 N N . ARG A 1 93 ? -10.751 8.015 18.549 1.00 94.62 93 ARG A N 1
ATOM 710 C CA . ARG A 1 93 ? -12.137 8.362 18.170 1.00 94.62 93 ARG A CA 1
ATOM 711 C C . ARG A 1 93 ? -13.120 7.221 18.432 1.00 94.62 93 ARG A C 1
ATOM 713 O O . ARG A 1 93 ? -14.271 7.493 18.743 1.00 94.62 93 ARG A O 1
ATOM 720 N N . ALA A 1 94 ? -12.659 5.973 18.370 1.00 92.81 94 ALA A N 1
ATOM 721 C CA . ALA A 1 94 ? -13.434 4.796 18.758 1.00 92.81 94 ALA A CA 1
ATOM 722 C C . ALA A 1 94 ? -13.590 4.634 20.287 1.00 92.81 94 ALA A C 1
ATOM 724 O O . ALA A 1 94 ? -14.219 3.684 20.740 1.00 92.81 94 ALA A O 1
ATOM 725 N N . GLY A 1 95 ? -13.024 5.541 21.094 1.00 96.00 95 GLY A N 1
ATOM 726 C CA . GLY A 1 95 ? -13.196 5.560 22.548 1.00 96.00 95 GLY A CA 1
ATOM 727 C C . GLY A 1 95 ? -12.171 4.742 23.340 1.00 96.00 95 GLY A C 1
ATOM 728 O O . GLY A 1 95 ? -12.254 4.709 24.566 1.00 96.00 95 GLY A O 1
ATOM 729 N N . LEU A 1 96 ? -11.169 4.128 22.695 1.00 96.94 96 LEU A N 1
ATOM 730 C CA . LEU A 1 96 ? -10.152 3.346 23.408 1.00 96.94 96 LEU A CA 1
ATOM 731 C C . LEU A 1 96 ? -9.268 4.246 24.285 1.00 96.94 96 LEU A C 1
ATOM 733 O O . LEU A 1 96 ? -8.737 5.230 23.759 1.00 96.94 96 LEU A O 1
ATOM 737 N N . PRO A 1 97 ? -9.028 3.925 25.574 1.00 97.56 97 PRO A N 1
ATOM 738 C CA . PRO A 1 97 ? -8.082 4.655 26.421 1.00 97.56 97 PRO A CA 1
ATOM 739 C C . PRO A 1 97 ? -6.698 4.765 25.772 1.00 97.56 97 PRO A C 1
ATOM 741 O O . PRO A 1 97 ? -6.284 3.857 25.055 1.00 97.56 97 PRO A O 1
ATOM 744 N N . LEU A 1 98 ? -5.955 5.848 26.035 1.00 96.62 98 LEU A N 1
ATOM 745 C CA . LEU A 1 98 ? -4.688 6.126 25.339 1.00 96.62 98 LEU A CA 1
ATOM 746 C C . LEU A 1 98 ? -3.704 4.948 25.387 1.00 96.62 98 LEU A C 1
ATOM 748 O O . LEU A 1 98 ? -3.166 4.578 24.348 1.00 96.62 98 LEU A O 1
ATOM 752 N N . GLY A 1 99 ? -3.507 4.334 26.557 1.00 96.88 99 GLY A N 1
ATOM 753 C CA . GLY A 1 99 ? -2.608 3.183 26.700 1.00 96.88 99 GLY A CA 1
ATOM 754 C C . GLY A 1 99 ? -3.034 1.981 25.851 1.00 96.88 99 GLY A C 1
ATOM 755 O O . GLY A 1 99 ? -2.204 1.390 25.167 1.00 96.88 99 GLY A O 1
ATOM 756 N N . VAL A 1 100 ? -4.336 1.674 25.821 1.00 97.25 100 VAL A N 1
ATOM 757 C CA . VAL A 1 100 ? -4.903 0.577 25.015 1.00 97.25 100 VAL A CA 1
ATOM 758 C C . VAL A 1 100 ? -4.791 0.883 23.523 1.00 97.25 100 VAL A C 1
ATOM 760 O O . VAL A 1 100 ? -4.408 0.017 22.746 1.00 97.25 100 VAL A O 1
ATOM 763 N N . ALA A 1 101 ? -5.069 2.123 23.119 1.00 97.25 101 ALA A N 1
ATOM 764 C CA . ALA A 1 101 ? -4.957 2.555 21.731 1.00 97.25 101 ALA A CA 1
ATOM 765 C C . ALA A 1 101 ? -3.504 2.486 21.230 1.00 97.25 101 ALA A C 1
ATOM 767 O O . ALA A 1 101 ? -3.256 1.990 20.134 1.00 97.25 101 ALA A O 1
ATOM 768 N N . VAL A 1 102 ? -2.536 2.928 22.043 1.00 96.75 102 VAL A N 1
ATOM 769 C CA . VAL A 1 102 ? -1.104 2.805 21.727 1.00 96.75 102 VAL A CA 1
ATOM 770 C C . VAL A 1 102 ? -0.705 1.336 21.612 1.00 96.75 102 VAL A C 1
ATOM 772 O O . VAL A 1 102 ? -0.051 0.971 20.637 1.00 96.75 102 VAL A O 1
ATOM 775 N N . LEU A 1 103 ? -1.128 0.487 22.552 1.00 95.62 103 LEU A N 1
ATOM 776 C CA . LEU A 1 103 ? -0.828 -0.943 22.512 1.00 95.62 103 LEU A CA 1
ATOM 777 C C . LEU A 1 103 ? -1.418 -1.618 21.265 1.00 95.62 103 LEU A C 1
ATOM 779 O O . LEU A 1 103 ? -0.703 -2.344 20.585 1.00 95.62 103 LEU A O 1
ATOM 783 N N . ALA A 1 104 ? -2.678 -1.340 20.923 1.00 94.62 104 ALA A N 1
ATOM 784 C CA . ALA A 1 104 ? -3.333 -1.891 19.736 1.00 94.62 104 ALA A CA 1
ATOM 785 C C . ALA A 1 104 ? -2.608 -1.496 18.438 1.00 94.62 104 ALA A C 1
ATOM 787 O O . ALA A 1 104 ? -2.359 -2.340 17.579 1.00 94.62 104 ALA A O 1
ATOM 788 N N . VAL A 1 105 ? -2.206 -0.226 18.321 1.00 95.19 105 VAL A N 1
ATOM 789 C CA . VAL A 1 105 ? -1.436 0.270 17.170 1.00 95.19 105 VAL A CA 1
ATOM 790 C C . VAL A 1 105 ? -0.074 -0.410 17.077 1.00 95.19 105 VAL A C 1
ATOM 792 O O . VAL A 1 105 ? 0.317 -0.840 15.994 1.00 95.19 105 VAL A O 1
ATOM 795 N N . LEU A 1 106 ? 0.650 -0.530 18.193 1.00 93.31 106 LEU A N 1
ATOM 796 C CA . LEU A 1 106 ? 1.954 -1.194 18.211 1.00 93.31 106 LEU A CA 1
ATOM 797 C C . LEU A 1 106 ? 1.834 -2.688 17.892 1.00 93.31 106 LEU A C 1
ATOM 799 O O . LEU A 1 106 ? 2.662 -3.210 17.148 1.00 93.31 106 LEU A O 1
ATOM 803 N N . LEU A 1 107 ? 0.796 -3.366 18.391 1.00 92.44 107 LEU A N 1
ATOM 804 C CA . LEU A 1 107 ? 0.527 -4.768 18.070 1.00 92.44 107 LEU A CA 1
ATOM 805 C C . LEU A 1 107 ? 0.303 -4.958 16.568 1.00 92.44 107 LEU A C 1
ATOM 807 O O . LEU A 1 107 ? 0.956 -5.819 15.981 1.00 92.44 107 LEU A O 1
ATOM 811 N N . GLY A 1 108 ? -0.543 -4.131 15.946 1.00 91.06 108 GLY A N 1
ATOM 812 C CA . GLY A 1 108 ? -0.793 -4.185 14.503 1.00 91.06 108 GLY A CA 1
ATOM 813 C C . GLY A 1 108 ? 0.448 -3.853 13.670 1.00 91.06 108 GLY A C 1
ATOM 814 O O . GLY A 1 108 ? 0.804 -4.592 12.757 1.00 91.06 108 GLY A O 1
ATOM 815 N N . ALA A 1 109 ? 1.166 -2.782 14.020 1.00 91.25 109 ALA A N 1
ATOM 816 C CA . ALA A 1 109 ? 2.338 -2.334 13.265 1.00 91.25 109 ALA A CA 1
ATOM 817 C C . ALA A 1 109 ? 3.531 -3.305 13.342 1.00 91.25 109 ALA A C 1
ATOM 819 O O . ALA A 1 109 ? 4.367 -3.326 12.443 1.00 91.25 109 ALA A O 1
ATOM 820 N N . THR A 1 110 ? 3.612 -4.114 14.402 1.00 90.31 110 THR A N 1
ATOM 821 C CA . THR A 1 110 ? 4.663 -5.130 14.589 1.00 90.31 110 THR A CA 1
ATOM 822 C C . THR A 1 110 ? 4.245 -6.526 14.110 1.00 90.31 110 THR A C 1
ATOM 824 O O . THR A 1 110 ? 4.945 -7.505 14.381 1.00 90.31 110 THR A O 1
ATOM 827 N N . GLY A 1 111 ? 3.094 -6.635 13.435 1.00 89.75 111 GLY A N 1
ATOM 828 C CA . GLY A 1 111 ? 2.608 -7.855 12.790 1.00 89.75 111 GLY A CA 1
ATOM 829 C C . GLY A 1 111 ? 3.482 -8.313 11.621 1.00 89.75 111 GLY A C 1
ATOM 830 O O . GLY A 1 111 ? 4.246 -7.525 11.063 1.00 89.75 111 GLY A O 1
ATOM 831 N N . ALA A 1 112 ? 3.326 -9.570 11.211 1.00 88.69 112 ALA A N 1
ATOM 832 C CA . ALA A 1 112 ? 4.066 -10.196 10.116 1.00 88.69 112 ALA A CA 1
ATOM 833 C C . ALA A 1 112 ? 3.855 -9.519 8.750 1.00 88.69 11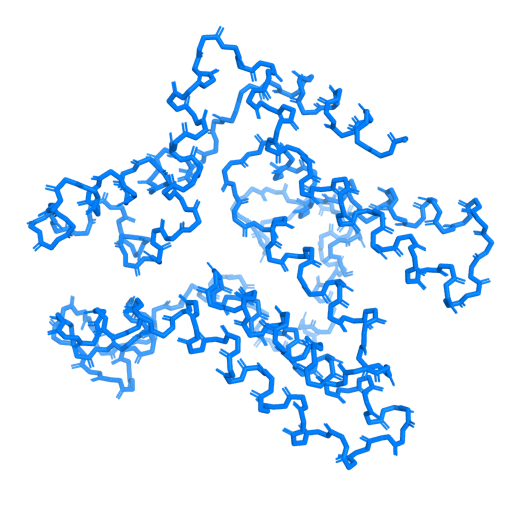2 ALA A C 1
ATOM 835 O O . ALA A 1 112 ? 4.737 -9.597 7.906 1.00 88.69 112 ALA A O 1
ATOM 836 N N . ALA A 1 113 ? 2.741 -8.808 8.538 1.00 86.38 113 ALA A N 1
ATOM 837 C CA . ALA A 1 113 ? 2.548 -7.978 7.341 1.00 86.38 113 ALA A CA 1
ATOM 838 C C . ALA A 1 113 ? 3.177 -6.578 7.455 1.00 86.38 113 ALA A C 1
ATOM 840 O O . ALA A 1 113 ? 3.454 -5.940 6.447 1.00 86.38 113 ALA A O 1
ATOM 841 N N . GLY A 1 114 ? 3.383 -6.074 8.675 1.00 89.00 114 GLY A N 1
ATOM 842 C CA . GLY A 1 114 ? 3.866 -4.715 8.916 1.00 89.00 114 GLY A CA 1
ATOM 843 C C . GLY A 1 114 ? 5.378 -4.660 9.080 1.00 89.00 114 GLY A C 1
ATOM 844 O O . GLY A 1 114 ? 6.070 -4.013 8.297 1.00 89.00 114 GLY A O 1
ATOM 845 N N . LEU A 1 115 ? 5.898 -5.359 10.090 1.00 90.62 115 LEU A N 1
ATOM 846 C CA . LEU A 1 115 ? 7.287 -5.234 10.526 1.00 90.62 115 LEU A CA 1
ATOM 847 C C . LEU A 1 115 ? 8.316 -5.574 9.433 1.00 90.62 115 LEU A C 1
ATOM 849 O O . LEU A 1 115 ? 9.259 -4.799 9.294 1.00 90.62 115 LEU A O 1
ATOM 853 N N . PRO A 1 116 ? 8.148 -6.639 8.617 1.00 89.50 116 PRO A N 1
ATOM 854 C CA . PRO A 1 116 ? 9.113 -6.962 7.560 1.00 89.50 116 PRO A CA 1
ATOM 855 C C . PRO A 1 116 ? 9.192 -5.919 6.441 1.00 89.50 116 PRO A C 1
ATOM 857 O O . PRO A 1 116 ? 10.180 -5.875 5.719 1.00 89.50 116 PRO A O 1
ATOM 860 N N . THR A 1 117 ? 8.172 -5.067 6.304 1.00 91.38 117 THR A N 1
ATOM 861 C CA . THR A 1 117 ? 8.138 -3.996 5.295 1.00 91.38 117 THR A CA 1
ATOM 862 C C . THR A 1 117 ? 8.758 -2.690 5.805 1.00 91.38 117 THR A C 1
ATOM 864 O O . THR A 1 117 ? 8.932 -1.741 5.034 1.00 91.38 117 THR A O 1
ATOM 867 N N . LEU A 1 118 ? 9.090 -2.605 7.099 1.00 93.62 118 LEU A N 1
ATOM 868 C CA . LEU A 1 118 ? 9.602 -1.392 7.730 1.00 93.62 118 LEU A CA 1
ATOM 869 C C . LEU A 1 118 ? 10.929 -0.955 7.104 1.00 93.62 118 LEU A C 1
ATOM 871 O O . LEU A 1 118 ? 11.905 -1.695 7.134 1.00 93.62 118 LEU A O 1
ATOM 875 N N . GLY A 1 119 ? 10.978 0.276 6.586 1.00 90.62 119 GLY A N 1
ATOM 876 C CA . GLY A 1 119 ? 12.209 0.825 6.011 1.00 90.62 119 GLY A CA 1
ATOM 877 C C . GLY A 1 119 ? 12.616 0.214 4.668 1.00 90.62 119 GLY A C 1
ATOM 878 O O . GLY A 1 119 ? 13.744 0.426 4.225 1.00 90.62 119 GLY A O 1
ATOM 879 N N . THR A 1 120 ? 11.719 -0.533 4.024 1.00 90.44 120 THR A N 1
ATOM 880 C CA . THR A 1 120 ? 11.968 -1.198 2.737 1.00 90.44 120 THR A CA 1
ATOM 881 C C . THR A 1 120 ? 11.350 -0.432 1.566 1.00 90.44 120 THR A C 1
ATOM 883 O O . THR A 1 120 ? 10.602 0.526 1.761 1.00 90.44 120 THR A O 1
ATOM 886 N N . ALA A 1 121 ? 11.651 -0.858 0.336 1.00 84.06 121 ALA A N 1
ATOM 887 C CA . ALA A 1 121 ? 10.971 -0.389 -0.865 1.00 84.06 121 ALA A CA 1
ATOM 888 C C . ALA A 1 121 ? 9.540 -0.905 -1.003 1.00 84.06 121 ALA A C 1
ATOM 890 O O . ALA A 1 121 ? 8.804 -0.395 -1.851 1.00 84.06 121 ALA A O 1
ATOM 891 N N . MET A 1 122 ? 9.148 -1.888 -0.184 1.00 84.50 122 MET A N 1
ATOM 892 C CA . MET A 1 122 ? 7.849 -2.528 -0.308 1.00 84.50 122 MET A CA 1
ATOM 893 C C . MET A 1 122 ? 6.743 -1.480 -0.240 1.00 84.50 122 MET A C 1
ATOM 895 O O . MET A 1 122 ? 6.642 -0.670 0.684 1.00 84.50 122 MET A O 1
ATOM 899 N N . SER A 1 123 ? 5.895 -1.513 -1.257 1.00 79.94 123 SER A N 1
ATOM 900 C CA . SER A 1 123 ? 4.945 -0.460 -1.595 1.00 79.94 123 SER A CA 1
ATOM 901 C C . SER A 1 123 ? 3.677 -0.421 -0.734 1.00 79.94 123 SER A C 1
ATOM 903 O O . SER A 1 123 ? 2.636 0.043 -1.184 1.00 79.94 123 SER A O 1
ATOM 905 N N . GLU A 1 124 ? 3.755 -0.882 0.515 1.00 89.12 124 GLU A N 1
ATOM 906 C CA . GLU A 1 124 ? 2.594 -1.082 1.391 1.00 89.12 124 GLU A CA 1
ATOM 907 C C . GLU A 1 124 ? 2.263 0.144 2.248 1.00 89.12 124 GLU A C 1
ATOM 909 O O . GLU A 1 124 ? 1.112 0.572 2.350 1.00 89.12 124 GLU A O 1
ATOM 914 N N . ALA A 1 125 ? 3.272 0.743 2.884 1.00 92.81 125 ALA A N 1
ATOM 915 C CA . ALA A 1 125 ? 3.029 1.700 3.961 1.00 92.81 125 ALA A CA 1
ATOM 916 C C . ALA A 1 125 ? 2.486 3.050 3.472 1.00 92.81 125 ALA A C 1
ATOM 918 O O . ALA A 1 125 ? 1.700 3.688 4.175 1.00 92.81 125 ALA A O 1
ATOM 919 N N . VAL A 1 126 ? 2.862 3.485 2.264 1.00 95.00 126 VAL A N 1
ATOM 920 C CA . VAL A 1 126 ? 2.362 4.739 1.680 1.00 95.00 126 VAL A CA 1
ATOM 921 C C . VAL A 1 126 ? 0.873 4.621 1.315 1.00 95.00 126 VAL A C 1
ATOM 923 O O . VAL A 1 126 ? 0.089 5.426 1.830 1.00 95.00 126 VAL A O 1
ATOM 926 N N . PRO A 1 127 ? 0.420 3.619 0.531 1.00 96.12 127 PRO A N 1
ATOM 927 C CA . PRO A 1 127 ? -1.011 3.413 0.303 1.00 96.12 127 PRO A CA 1
ATOM 928 C C . PRO A 1 127 ? -1.797 3.111 1.591 1.00 96.12 127 PRO A C 1
ATOM 930 O O . PRO A 1 127 ? -2.925 3.586 1.741 1.00 96.12 127 PRO A O 1
ATOM 933 N N . ALA A 1 128 ? -1.200 2.426 2.575 1.00 95.94 128 ALA A N 1
ATOM 934 C CA . ALA A 1 128 ? -1.835 2.199 3.876 1.00 95.94 128 ALA A CA 1
ATOM 935 C C . ALA A 1 128 ? -2.128 3.504 4.635 1.00 95.94 128 ALA A C 1
ATOM 937 O O . ALA A 1 128 ? -3.215 3.651 5.200 1.00 95.94 128 ALA A O 1
ATOM 938 N N . CYS A 1 129 ? -1.217 4.487 4.605 1.00 97.56 129 CYS A N 1
ATOM 939 C CA . CYS A 1 129 ? -1.482 5.819 5.160 1.00 97.56 129 CYS A CA 1
ATOM 940 C C . CYS A 1 129 ? -2.729 6.453 4.536 1.00 97.56 129 CYS A C 1
ATOM 942 O O . CYS A 1 129 ? -3.553 7.029 5.245 1.00 97.56 129 CYS A O 1
ATOM 944 N N . LEU A 1 130 ? -2.883 6.338 3.215 1.00 98.38 130 LEU A N 1
ATOM 945 C CA . LEU A 1 130 ? -4.019 6.906 2.495 1.00 98.38 130 LEU A CA 1
ATOM 946 C C . LEU A 1 130 ? -5.327 6.207 2.870 1.00 98.38 130 LEU A C 1
ATOM 948 O O . LEU A 1 130 ? -6.316 6.882 3.143 1.00 98.38 130 LEU A O 1
ATOM 952 N N . VAL A 1 131 ? -5.340 4.877 2.968 1.00 98.12 131 VAL A N 1
ATOM 953 C CA . VAL A 1 131 ? -6.534 4.143 3.412 1.00 98.12 131 VAL A CA 1
ATOM 954 C C . VAL A 1 131 ? -6.911 4.493 4.850 1.00 98.12 131 VAL A C 1
ATOM 956 O O . VAL A 1 131 ? -8.086 4.738 5.122 1.00 98.12 131 VAL A O 1
ATOM 959 N N . LEU A 1 132 ? -5.943 4.595 5.767 1.00 97.94 132 LEU A N 1
ATOM 960 C CA . LEU A 1 132 ? -6.206 5.008 7.150 1.00 97.94 132 LEU A CA 1
ATOM 961 C C . LEU A 1 132 ? -6.715 6.453 7.227 1.00 97.94 132 LEU A C 1
ATOM 963 O O . LEU A 1 132 ? -7.664 6.737 7.959 1.00 97.94 132 LEU A O 1
ATOM 967 N N . ALA A 1 133 ? -6.141 7.371 6.447 1.00 98.44 133 ALA A N 1
ATOM 968 C CA . ALA A 1 133 ? -6.658 8.730 6.331 1.00 98.44 133 ALA A CA 1
ATOM 969 C C . ALA A 1 133 ? -8.098 8.726 5.791 1.00 98.44 133 ALA A C 1
ATOM 971 O O . ALA A 1 133 ? -8.968 9.387 6.358 1.00 98.44 133 ALA A O 1
ATOM 972 N N . GLY A 1 134 ? -8.372 7.919 4.763 1.00 98.19 134 GLY A N 1
ATOM 973 C CA . GLY A 1 134 ? -9.702 7.749 4.190 1.00 98.19 134 GLY A CA 1
ATOM 974 C C . GLY A 1 134 ? -10.714 7.219 5.202 1.00 98.19 134 GLY A C 1
ATOM 975 O O . GLY A 1 134 ? -11.783 7.804 5.357 1.00 98.19 134 GLY A O 1
ATOM 976 N N . LEU A 1 135 ? -10.356 6.196 5.979 1.00 97.62 135 LEU A N 1
ATOM 977 C CA . LEU A 1 135 ? -11.189 5.682 7.066 1.00 97.62 135 LEU A CA 1
ATOM 978 C C . LEU A 1 135 ? -11.464 6.757 8.127 1.00 97.62 135 LEU A C 1
ATOM 980 O O . LEU A 1 135 ? -12.596 6.909 8.581 1.00 97.62 135 LEU A O 1
ATOM 984 N N . GLY A 1 136 ? -10.457 7.557 8.485 1.00 97.00 136 GLY A N 1
ATOM 985 C CA . GLY A 1 136 ? -10.623 8.686 9.399 1.00 97.00 136 GLY A CA 1
ATOM 986 C C . GLY A 1 136 ? -11.536 9.799 8.864 1.00 97.00 136 GLY A C 1
ATOM 987 O O . GLY A 1 136 ? -12.146 10.511 9.662 1.00 97.00 136 GLY A O 1
ATOM 988 N N . LEU A 1 137 ? -11.642 9.944 7.540 1.00 97.31 137 LEU A N 1
ATOM 989 C CA . LEU A 1 137 ? -12.449 10.963 6.865 1.00 97.31 137 LEU A CA 1
ATOM 990 C C . LEU A 1 137 ? -13.834 10.471 6.439 1.00 97.31 137 LEU A C 1
ATOM 992 O O . LEU A 1 137 ? -14.691 11.309 6.179 1.00 97.31 137 LEU A O 1
ATOM 996 N N . VAL A 1 138 ? -14.085 9.160 6.368 1.00 97.62 138 VAL A N 1
ATOM 997 C CA . VAL A 1 138 ? -15.250 8.588 5.667 1.00 97.62 138 VAL A CA 1
ATOM 998 C C . VAL A 1 138 ? -16.592 9.156 6.144 1.00 97.62 138 VAL A C 1
ATOM 1000 O O . VAL A 1 138 ? -17.484 9.415 5.338 1.00 97.62 138 VAL A O 1
ATOM 1003 N N . LEU A 1 139 ? -16.726 9.453 7.441 1.00 96.19 139 LEU A N 1
ATOM 1004 C CA . LEU A 1 139 ? -17.937 10.056 8.007 1.00 96.19 139 LEU A CA 1
ATOM 1005 C C . LEU A 1 139 ? -17.980 11.592 7.899 1.00 96.19 139 LEU A C 1
ATOM 1007 O O . LEU A 1 139 ? -19.061 12.171 7.909 1.00 96.19 139 LEU A O 1
ATOM 1011 N N . ALA A 1 140 ? -16.851 12.274 7.739 1.00 96.75 140 ALA A N 1
ATOM 1012 C CA . ALA A 1 140 ? -16.813 13.733 7.606 1.00 96.75 140 ALA A CA 1
ATOM 1013 C C . ALA A 1 140 ? -16.876 14.179 6.137 1.00 96.75 140 ALA A C 1
ATOM 1015 O O . ALA A 1 140 ? -17.661 15.050 5.775 1.00 96.75 140 ALA A O 1
ATOM 1016 N N . CYS A 1 141 ? -16.080 13.542 5.281 1.00 98.12 141 CYS A N 1
ATOM 1017 C CA . CYS A 1 141 ? -15.918 13.866 3.872 1.00 98.12 141 CYS A CA 1
ATOM 1018 C C . CYS A 1 141 ? -15.825 12.570 3.042 1.00 98.12 141 CYS A C 1
ATOM 1020 O O . CYS A 1 141 ? -14.721 12.121 2.728 1.00 98.12 141 CYS A O 1
ATOM 1022 N N . PRO A 1 142 ? -16.968 11.958 2.668 1.00 98.38 142 PRO A N 1
ATOM 1023 C CA . PRO A 1 142 ? -17.003 10.727 1.873 1.00 98.38 142 PRO A CA 1
ATOM 1024 C C . PRO A 1 142 ? -16.221 10.834 0.559 1.00 98.38 142 PRO A C 1
ATOM 1026 O O . PRO A 1 142 ? -15.495 9.913 0.205 1.00 98.38 142 PRO A O 1
ATOM 1029 N N . PHE A 1 143 ? -16.311 11.980 -0.128 1.00 98.75 143 PHE A N 1
ATOM 1030 C CA . PHE A 1 143 ? -15.529 12.240 -1.338 1.00 98.75 143 PHE A CA 1
ATOM 1031 C C . PHE A 1 143 ? -14.023 12.253 -1.057 1.00 98.75 143 PHE A C 1
ATOM 1033 O O . PHE A 1 143 ? -13.278 11.562 -1.739 1.00 98.75 143 PHE A O 1
ATOM 1040 N N . GLY A 1 144 ? -13.571 12.965 -0.020 1.00 98.62 144 GLY A N 1
ATOM 1041 C CA . GLY A 1 144 ? -12.157 12.994 0.370 1.00 98.62 144 GLY A CA 1
ATOM 1042 C C . GLY A 1 144 ? -11.630 11.618 0.779 1.00 98.62 144 GLY A C 1
ATOM 1043 O O . GLY A 1 144 ? -10.540 11.233 0.368 1.00 98.62 144 GLY A O 1
ATOM 1044 N N . ALA A 1 145 ? -12.433 10.836 1.508 1.00 98.62 145 ALA A N 1
ATOM 1045 C CA . ALA A 1 145 ? -12.111 9.446 1.817 1.00 98.62 145 ALA A CA 1
ATOM 1046 C C . ALA A 1 145 ? -11.974 8.590 0.553 1.00 98.62 145 ALA A C 1
ATOM 1048 O O . ALA A 1 145 ? -11.048 7.786 0.443 1.00 98.62 145 ALA A O 1
ATOM 1049 N N . GLY A 1 146 ? -12.863 8.817 -0.415 1.00 98.75 146 GLY A N 1
ATOM 1050 C CA . GLY A 1 146 ? -12.801 8.194 -1.726 1.00 98.75 146 GLY A CA 1
ATOM 1051 C C . GLY A 1 146 ? -11.531 8.565 -2.477 1.00 98.75 146 GLY A C 1
ATOM 1052 O O . GLY A 1 146 ? -10.855 7.671 -2.964 1.00 98.75 146 GLY A O 1
ATOM 1053 N N . VAL A 1 147 ? -11.155 9.847 -2.514 1.00 98.88 147 VAL A N 1
ATOM 1054 C CA . VAL A 1 147 ? -9.911 10.302 -3.158 1.00 98.88 147 VAL A CA 1
ATOM 1055 C C . VAL A 1 147 ? -8.699 9.611 -2.542 1.00 98.88 147 VAL A C 1
ATOM 1057 O O . VAL A 1 147 ? -7.875 9.083 -3.282 1.00 98.88 147 VAL A O 1
ATOM 1060 N N . CYS A 1 148 ? -8.608 9.536 -1.211 1.00 98.75 148 CYS A N 1
ATOM 1061 C CA . CYS A 1 148 ? -7.518 8.819 -0.549 1.00 98.75 148 CYS A CA 1
ATOM 1062 C C . CYS A 1 148 ? -7.463 7.340 -0.966 1.00 98.75 148 CYS A C 1
ATOM 1064 O O . CYS A 1 148 ? -6.394 6.847 -1.321 1.00 98.75 148 CYS A O 1
ATOM 1066 N N . ALA A 1 149 ? -8.604 6.646 -0.973 1.00 98.69 149 ALA A N 1
ATOM 1067 C CA . ALA A 1 149 ? -8.673 5.255 -1.409 1.00 98.69 149 ALA A CA 1
ATOM 1068 C C . ALA A 1 149 ? -8.317 5.095 -2.895 1.00 98.69 149 ALA A C 1
ATOM 1070 O O . ALA A 1 149 ? -7.509 4.242 -3.234 1.00 98.69 149 ALA A O 1
ATOM 1071 N N . GLY A 1 150 ? -8.845 5.945 -3.776 1.00 98.56 150 GLY A N 1
ATOM 1072 C CA . GLY A 1 150 ? -8.549 5.927 -5.208 1.00 98.56 150 GLY A CA 1
ATOM 1073 C C . GLY A 1 150 ? -7.068 6.144 -5.510 1.00 98.56 150 GLY A C 1
ATOM 1074 O O . GLY A 1 150 ? -6.496 5.415 -6.316 1.00 98.56 150 GLY A O 1
ATOM 1075 N N . VAL A 1 151 ? -6.423 7.091 -4.820 1.00 98.50 151 VAL A N 1
ATOM 1076 C CA . VAL A 1 151 ? -4.970 7.289 -4.923 1.00 98.50 151 VAL A CA 1
ATOM 1077 C C . VAL A 1 151 ? -4.222 6.053 -4.422 1.00 98.50 151 VAL A C 1
ATOM 1079 O O . VAL A 1 151 ? -3.284 5.622 -5.083 1.00 98.50 151 VAL A O 1
ATOM 1082 N N . ALA A 1 152 ? -4.645 5.442 -3.309 1.00 98.12 152 ALA A N 1
ATOM 1083 C CA . ALA A 1 152 ? -4.035 4.207 -2.812 1.00 98.12 152 ALA A CA 1
ATOM 1084 C C . ALA A 1 152 ? -4.098 3.080 -3.857 1.00 98.12 152 ALA A C 1
ATOM 1086 O O . ALA A 1 152 ? -3.077 2.455 -4.128 1.00 98.12 152 ALA A O 1
ATOM 1087 N N . VAL A 1 153 ? -5.256 2.885 -4.502 1.00 97.62 153 VAL A N 1
ATOM 1088 C CA . VAL A 1 153 ? -5.421 1.924 -5.609 1.00 97.62 153 VAL A CA 1
ATOM 1089 C C . VAL A 1 153 ? -4.530 2.278 -6.798 1.00 97.62 153 VAL A C 1
ATOM 1091 O O . VAL A 1 153 ? -3.907 1.398 -7.382 1.00 97.62 153 VAL A O 1
ATOM 1094 N N . GLY A 1 154 ? -4.447 3.561 -7.156 1.00 96.62 154 GLY A N 1
ATOM 1095 C CA . GLY A 1 154 ? -3.614 4.025 -8.266 1.00 96.62 154 GLY A CA 1
ATOM 1096 C C . GLY A 1 154 ? -2.114 3.830 -8.028 1.00 96.62 154 GLY A C 1
ATOM 1097 O O . GLY A 1 154 ? -1.378 3.598 -8.980 1.00 96.62 154 GLY A O 1
ATOM 1098 N N . LEU A 1 155 ? -1.665 3.895 -6.771 1.00 95.50 155 LEU A N 1
ATOM 1099 C CA . LEU A 1 155 ? -0.292 3.565 -6.382 1.00 95.50 155 LEU A CA 1
ATOM 1100 C C . LEU A 1 155 ? -0.061 2.052 -6.320 1.00 95.50 155 LEU A C 1
ATOM 1102 O O . LEU A 1 155 ? 1.018 1.587 -6.677 1.00 95.50 155 LEU A O 1
ATOM 1106 N N . LYS A 1 156 ? -1.055 1.286 -5.854 1.00 94.94 156 LYS A N 1
ATOM 1107 C CA . LYS A 1 156 ? -0.991 -0.172 -5.771 1.00 94.94 156 LYS A CA 1
ATOM 1108 C C . LYS A 1 156 ? -2.381 -0.797 -5.883 1.00 94.94 156 LYS A C 1
ATOM 1110 O O . LYS A 1 156 ? -3.199 -0.693 -4.970 1.00 94.94 156 LYS A O 1
ATOM 1115 N N . LEU A 1 157 ? -2.628 -1.513 -6.983 1.00 94.38 157 LEU A N 1
ATOM 1116 C CA . LEU A 1 157 ? -3.954 -2.041 -7.335 1.00 94.38 157 LEU A CA 1
ATOM 1117 C C . LEU A 1 157 ? -4.572 -2.945 -6.255 1.00 94.38 157 LEU A C 1
ATOM 1119 O O . LEU A 1 157 ? -5.791 -2.951 -6.085 1.00 94.38 157 LEU A O 1
ATOM 1123 N N . THR A 1 158 ? -3.754 -3.663 -5.477 1.00 94.06 158 THR A N 1
ATOM 1124 C CA . THR A 1 158 ? -4.230 -4.547 -4.397 1.00 94.06 158 THR A CA 1
ATOM 1125 C C . THR A 1 158 ? -4.973 -3.800 -3.288 1.00 94.06 158 THR A C 1
ATOM 1127 O O . THR A 1 158 ? -5.794 -4.401 -2.603 1.00 94.06 158 THR A O 1
ATOM 1130 N N . PHE A 1 159 ? -4.786 -2.483 -3.150 1.00 97.12 159 PHE A N 1
ATOM 1131 C CA . PHE A 1 159 ? -5.526 -1.663 -2.186 1.00 97.12 159 PHE A CA 1
ATOM 1132 C C . PHE A 1 159 ? -7.007 -1.466 -2.558 1.00 97.12 159 PHE A C 1
ATOM 1134 O O . PHE A 1 159 ? -7.775 -0.930 -1.756 1.00 97.12 159 PHE A O 1
ATOM 1141 N N . ALA A 1 160 ? -7.455 -1.944 -3.728 1.00 97.06 160 ALA A N 1
ATOM 1142 C CA . ALA A 1 160 ? -8.865 -1.899 -4.124 1.00 97.06 160 ALA A CA 1
ATOM 1143 C C . ALA A 1 160 ? -9.783 -2.634 -3.131 1.00 97.06 160 ALA A C 1
ATOM 1145 O O . ALA A 1 160 ? -10.942 -2.250 -2.961 1.00 97.06 160 ALA A O 1
ATOM 1146 N N . VAL A 1 161 ? -9.249 -3.624 -2.405 1.00 95.94 161 VAL A N 1
ATOM 1147 C CA . VAL A 1 161 ? -9.974 -4.390 -1.377 1.00 95.94 161 VAL A CA 1
ATOM 1148 C C . VAL A 1 161 ? -10.510 -3.529 -0.226 1.00 95.94 161 VAL A C 1
ATOM 1150 O O . VAL A 1 161 ? -11.459 -3.928 0.444 1.00 95.94 161 VAL A O 1
ATOM 1153 N N . TYR A 1 162 ? -9.961 -2.329 -0.004 1.00 97.19 162 TYR A N 1
ATOM 1154 C CA . TYR A 1 162 ? -10.415 -1.434 1.065 1.00 97.19 162 TYR A CA 1
ATOM 1155 C C . TYR A 1 162 ? -11.640 -0.588 0.687 1.00 97.19 162 TYR A C 1
ATOM 1157 O O . TYR A 1 162 ? -12.330 -0.083 1.577 1.00 97.19 162 TYR A O 1
ATOM 1165 N N . ALA A 1 163 ? -11.959 -0.445 -0.605 1.00 97.44 163 ALA A N 1
ATOM 1166 C CA . ALA A 1 163 ? -13.110 0.342 -1.050 1.00 97.44 163 ALA A CA 1
ATOM 1167 C C . ALA A 1 163 ? -14.458 -0.207 -0.525 1.00 97.44 163 ALA A C 1
ATOM 1169 O O . ALA A 1 163 ? -15.234 0.585 0.026 1.00 97.44 163 ALA A O 1
ATOM 1170 N N . PRO A 1 164 ? -14.737 -1.529 -0.580 1.00 97.81 164 PRO A N 1
ATOM 1171 C CA . PRO A 1 164 ? -15.913 -2.111 0.067 1.00 97.81 164 PRO A CA 1
ATOM 1172 C C . PRO A 1 164 ? -15.975 -1.845 1.576 1.00 97.81 164 PRO A C 1
ATOM 1174 O O . PRO A 1 164 ? -17.052 -1.569 2.097 1.00 97.81 164 PRO A O 1
ATOM 1177 N N . GLY A 1 165 ? -14.835 -1.857 2.277 1.00 97.00 165 GLY A N 1
ATOM 1178 C CA . GLY A 1 165 ? -14.774 -1.558 3.712 1.00 97.00 165 GLY A CA 1
ATOM 1179 C C . GLY A 1 165 ? -15.206 -0.124 4.040 1.00 97.00 165 GLY A C 1
ATOM 1180 O O . GLY A 1 165 ? -15.991 0.098 4.963 1.00 97.00 165 GLY A O 1
ATOM 1181 N N . LEU A 1 166 ? -14.769 0.857 3.244 1.00 98.06 166 LEU A N 1
ATOM 1182 C CA . LEU A 1 166 ? -15.207 2.251 3.389 1.00 98.06 166 LEU A CA 1
ATOM 1183 C C . LEU A 1 166 ? -16.699 2.426 3.071 1.00 98.06 166 LEU A C 1
ATOM 1185 O O . LEU A 1 166 ? -17.400 3.162 3.769 1.00 98.06 166 LEU A O 1
ATOM 1189 N N . ALA A 1 167 ? -17.204 1.728 2.051 1.00 98.31 167 ALA A N 1
ATOM 1190 C CA . ALA A 1 167 ? -18.629 1.725 1.733 1.00 98.31 167 ALA A CA 1
ATOM 1191 C C . ALA A 1 167 ? -19.456 1.105 2.872 1.00 98.31 167 ALA A C 1
ATOM 1193 O O . ALA A 1 167 ? -20.463 1.682 3.288 1.00 98.31 167 ALA A O 1
ATOM 1194 N N . ALA A 1 168 ? -18.999 -0.016 3.435 1.00 98.06 168 ALA A N 1
ATOM 1195 C CA . ALA A 1 168 ? -19.627 -0.668 4.579 1.00 98.06 168 ALA A CA 1
ATOM 1196 C C . ALA A 1 168 ? -19.669 0.250 5.810 1.00 98.06 168 ALA A C 1
ATOM 1198 O O . ALA A 1 168 ? -20.698 0.320 6.476 1.00 98.06 168 ALA A O 1
ATOM 1199 N N . ALA A 1 169 ? -18.611 1.025 6.070 1.00 96.69 169 ALA A N 1
ATOM 1200 C CA . ALA A 1 169 ? -18.599 2.007 7.154 1.00 96.69 169 ALA A CA 1
ATOM 1201 C C . ALA A 1 169 ? -19.683 3.093 6.983 1.00 96.69 169 ALA A C 1
ATOM 1203 O O . ALA A 1 169 ? -20.346 3.464 7.953 1.00 96.69 169 ALA A O 1
ATOM 1204 N N . LEU A 1 170 ? -19.917 3.580 5.755 1.00 98.12 170 LEU A N 1
ATOM 1205 C CA . LEU A 1 170 ? -21.016 4.517 5.473 1.00 98.12 170 LEU A CA 1
ATOM 1206 C C . LEU A 1 170 ? -22.386 3.874 5.679 1.00 98.12 170 LEU A C 1
ATOM 1208 O O . LEU A 1 170 ? -23.271 4.503 6.259 1.00 98.12 170 LEU A O 1
ATOM 1212 N N . LEU A 1 171 ? -22.561 2.641 5.204 1.00 98.12 171 LEU A N 1
ATOM 1213 C CA . LEU A 1 171 ? -23.808 1.893 5.352 1.00 98.12 171 LEU A CA 1
ATOM 1214 C C . LEU A 1 171 ? -24.132 1.630 6.826 1.00 98.12 171 LEU A C 1
ATOM 1216 O O . LEU A 1 171 ? -25.250 1.908 7.253 1.00 98.12 171 LEU A O 1
ATOM 1220 N N . ALA A 1 172 ? -23.147 1.190 7.612 1.00 97.31 172 ALA A N 1
ATOM 1221 C CA . ALA A 1 172 ? -23.281 0.968 9.050 1.00 97.31 172 ALA A CA 1
ATOM 1222 C C . ALA A 1 172 ? -23.648 2.253 9.811 1.00 97.31 172 ALA A C 1
ATOM 1224 O O . ALA A 1 172 ? -24.385 2.208 10.790 1.00 97.31 172 ALA A O 1
ATOM 1225 N N . ALA A 1 173 ? -23.192 3.413 9.330 1.00 96.62 173 ALA A N 1
ATOM 1226 C CA . ALA A 1 173 ? -23.566 4.720 9.867 1.00 96.62 173 ALA A CA 1
ATOM 1227 C C . ALA A 1 173 ? -24.906 5.264 9.321 1.00 96.62 173 ALA A C 1
ATOM 1229 O O . ALA A 1 173 ? -25.252 6.415 9.588 1.00 96.62 173 ALA A O 1
ATOM 1230 N N . GLY A 1 174 ? -25.644 4.499 8.507 1.00 97.62 174 GLY A N 1
ATOM 1231 C CA . GLY A 1 174 ? -26.904 4.930 7.889 1.00 97.62 174 GLY A CA 1
ATOM 1232 C C . GLY A 1 174 ? -26.745 5.976 6.774 1.00 97.62 174 GLY A C 1
ATOM 1233 O O . GLY A 1 174 ? -27.728 6.566 6.325 1.00 97.62 174 GLY A O 1
ATOM 1234 N N . ARG A 1 175 ? -25.521 6.214 6.286 1.00 97.25 175 ARG A N 1
ATOM 1235 C CA . ARG A 1 175 ? -25.173 7.269 5.314 1.00 97.25 175 ARG A CA 1
ATOM 1236 C C . ARG A 1 175 ? -25.118 6.764 3.872 1.00 97.25 175 ARG A C 1
ATOM 1238 O O . ARG A 1 175 ? -24.263 7.175 3.091 1.00 97.25 175 ARG A O 1
ATOM 1245 N N . TRP A 1 176 ? -26.048 5.898 3.482 1.00 97.06 176 TRP A N 1
ATOM 1246 C CA . TRP A 1 176 ? -26.090 5.299 2.139 1.00 97.06 176 TRP A CA 1
ATOM 1247 C C . TRP A 1 176 ? -26.163 6.338 1.003 1.00 97.06 176 TRP A C 1
ATOM 1249 O O . TRP A 1 176 ? -25.583 6.137 -0.061 1.00 97.06 176 TRP A O 1
ATOM 1259 N N . ARG A 1 177 ? -26.786 7.502 1.243 1.00 98.00 177 ARG A N 1
ATOM 1260 C CA . ARG A 1 177 ? -26.826 8.630 0.288 1.00 98.00 177 ARG A CA 1
ATOM 1261 C C . ARG A 1 177 ? -25.453 9.242 -0.010 1.00 98.00 177 ARG A C 1
ATOM 1263 O O . ARG A 1 177 ? -25.318 9.986 -0.973 1.00 98.00 177 ARG A O 1
ATOM 1270 N N . SER A 1 178 ? -24.439 8.941 0.799 1.00 98.19 178 SER A N 1
ATOM 1271 C CA . SER A 1 178 ? -23.063 9.399 0.604 1.00 98.19 178 SER A CA 1
ATOM 1272 C C . SER A 1 178 ? -22.213 8.458 -0.258 1.00 98.19 178 SER A C 1
ATOM 1274 O O . SER A 1 178 ? -21.103 8.840 -0.627 1.00 98.19 178 SER A O 1
ATOM 1276 N N . LEU A 1 179 ? -22.715 7.267 -0.613 1.00 98.50 179 LEU A N 1
ATOM 1277 C CA . LEU A 1 179 ? -22.000 6.308 -1.464 1.00 98.50 179 LEU A CA 1
ATOM 1278 C C . LEU A 1 179 ? -21.590 6.884 -2.830 1.00 98.50 179 LEU A C 1
ATOM 1280 O O . LEU A 1 179 ? -20.442 6.664 -3.212 1.00 98.50 179 LEU A O 1
ATOM 1284 N N . PRO A 1 180 ? -22.431 7.666 -3.544 1.00 98.62 180 PRO A N 1
ATOM 1285 C CA . PRO A 1 180 ? -22.010 8.273 -4.806 1.00 98.62 180 PRO A CA 1
ATOM 1286 C C . PRO A 1 180 ? -20.824 9.225 -4.629 1.00 98.62 180 PRO A C 1
ATOM 1288 O O . PRO A 1 180 ? -19.929 9.250 -5.465 1.00 98.62 180 PRO A O 1
ATOM 1291 N N . GLY A 1 181 ? -20.777 9.965 -3.515 1.00 98.56 181 GLY A N 1
ATOM 1292 C CA . GLY A 1 181 ? -19.651 10.841 -3.191 1.00 98.56 181 GLY A CA 1
ATOM 1293 C C . GLY A 1 181 ? -18.360 10.058 -2.950 1.00 98.56 181 GLY A C 1
ATOM 1294 O O . GLY A 1 181 ? -17.318 10.432 -3.479 1.00 98.56 181 GLY A O 1
ATOM 1295 N N . LEU A 1 182 ? -18.436 8.947 -2.207 1.00 98.75 182 LEU A N 1
ATOM 1296 C CA . LEU A 1 182 ? -17.304 8.034 -2.017 1.00 98.75 182 LEU A CA 1
ATOM 1297 C C . LEU A 1 182 ? -16.820 7.457 -3.355 1.00 98.75 182 LEU A C 1
ATOM 1299 O O . LEU A 1 182 ? -15.633 7.533 -3.656 1.00 98.75 182 LEU A O 1
ATOM 1303 N N . ALA A 1 183 ? -17.736 6.931 -4.171 1.00 98.69 183 ALA A N 1
ATOM 1304 C CA . ALA A 1 183 ? -17.419 6.342 -5.470 1.00 98.69 183 ALA A CA 1
ATOM 1305 C C . ALA A 1 183 ? -16.794 7.363 -6.433 1.00 98.69 183 ALA A C 1
ATOM 1307 O O . ALA A 1 183 ? -15.779 7.069 -7.062 1.00 98.69 183 ALA A O 1
ATOM 1308 N N . ALA A 1 184 ? -17.345 8.580 -6.495 1.00 98.81 184 ALA A N 1
ATOM 1309 C CA . ALA A 1 184 ? -16.778 9.674 -7.277 1.00 98.81 184 ALA A CA 1
ATOM 1310 C C . ALA A 1 184 ? -15.359 10.017 -6.807 1.00 98.81 184 ALA A C 1
ATOM 1312 O O . ALA A 1 184 ? -14.463 10.150 -7.632 1.00 98.81 184 ALA A O 1
ATOM 1313 N N . GLY A 1 185 ? -15.132 10.081 -5.491 1.00 98.81 185 GLY A N 1
ATOM 1314 C CA . GLY A 1 185 ? -13.802 10.302 -4.929 1.00 98.81 185 GLY A CA 1
ATOM 1315 C C . GLY A 1 185 ? -12.806 9.212 -5.326 1.00 98.81 185 GLY A C 1
ATOM 1316 O O . GLY A 1 185 ? -11.702 9.532 -5.758 1.00 98.81 185 GLY A O 1
ATOM 1317 N N . ILE A 1 186 ? -13.202 7.935 -5.236 1.00 98.81 186 ILE A N 1
ATOM 1318 C CA . ILE A 1 186 ? -12.364 6.796 -5.653 1.00 98.81 186 ILE A CA 1
ATOM 1319 C C . ILE A 1 186 ? -11.992 6.929 -7.126 1.00 98.81 186 ILE A C 1
ATOM 1321 O O . ILE A 1 186 ? -10.811 6.858 -7.461 1.00 98.81 186 ILE A O 1
ATOM 1325 N N . ALA A 1 187 ? -12.976 7.180 -7.992 1.00 98.75 187 ALA A N 1
ATOM 1326 C CA . ALA A 1 187 ? -12.737 7.368 -9.416 1.00 98.75 187 ALA A CA 1
ATOM 1327 C C . ALA A 1 187 ? -11.781 8.544 -9.674 1.00 98.75 187 ALA A C 1
ATOM 1329 O O . ALA A 1 187 ? -10.817 8.391 -10.415 1.00 98.75 187 ALA A O 1
ATOM 1330 N N . THR A 1 188 ? -11.988 9.692 -9.021 1.00 98.75 188 THR A N 1
ATOM 1331 C CA . THR A 1 188 ? -11.109 10.862 -9.154 1.00 98.75 188 THR A CA 1
ATOM 1332 C C . THR A 1 188 ? -9.677 10.559 -8.710 1.00 98.75 188 THR A C 1
ATOM 1334 O O . THR A 1 188 ? -8.741 10.842 -9.453 1.00 98.75 188 THR A O 1
ATOM 1337 N N . GLY A 1 189 ? -9.490 9.964 -7.529 1.00 98.56 189 GLY A N 1
ATOM 1338 C CA . GLY A 1 189 ? -8.161 9.633 -7.009 1.00 98.56 189 GLY A CA 1
ATOM 1339 C C . GLY A 1 189 ? -7.429 8.608 -7.877 1.00 98.56 189 GLY A C 1
ATOM 1340 O O . GLY A 1 189 ? -6.249 8.782 -8.178 1.00 98.56 189 GLY A O 1
ATOM 1341 N N . PHE A 1 190 ? -8.142 7.574 -8.330 1.00 98.56 190 PHE A N 1
ATOM 1342 C CA . PHE A 1 190 ? -7.580 6.544 -9.199 1.00 98.56 190 PHE A CA 1
ATOM 1343 C C . PHE A 1 190 ? -7.199 7.107 -10.567 1.00 98.56 190 PHE A C 1
ATOM 1345 O O . PHE A 1 190 ? -6.073 6.913 -11.014 1.00 98.56 190 PHE A O 1
ATOM 1352 N N . LEU A 1 191 ? -8.094 7.852 -11.222 1.00 98.31 191 LEU A N 1
ATOM 1353 C CA . LEU A 1 191 ? -7.821 8.428 -12.539 1.00 98.31 191 LEU A CA 1
ATOM 1354 C C . LEU A 1 191 ? -6.674 9.441 -12.507 1.00 98.31 191 LEU A C 1
ATOM 1356 O O . LEU A 1 191 ? -5.943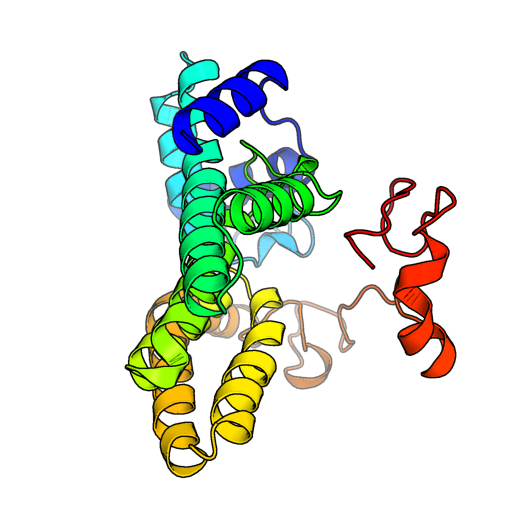 9.541 -13.486 1.00 98.31 191 LEU A O 1
ATOM 1360 N N . ALA A 1 192 ? -6.485 10.159 -11.398 1.00 97.81 192 ALA A N 1
ATOM 1361 C CA . ALA A 1 192 ? -5.386 11.109 -11.257 1.00 97.81 192 ALA A CA 1
ATOM 1362 C C . ALA A 1 192 ? -4.008 10.433 -11.139 1.00 97.81 192 ALA A C 1
ATOM 1364 O O . ALA A 1 192 ? -3.021 10.993 -11.610 1.00 97.81 192 ALA A O 1
ATOM 1365 N N . VAL A 1 193 ? -3.928 9.253 -10.509 1.00 97.31 193 VAL A N 1
ATOM 1366 C CA . VAL A 1 193 ? -2.644 8.608 -10.167 1.00 97.31 193 VAL A CA 1
ATOM 1367 C C . VAL A 1 193 ? -2.401 7.308 -10.932 1.00 97.31 193 VAL A C 1
ATOM 1369 O O . VAL A 1 193 ? -1.336 7.140 -11.517 1.00 97.31 193 VAL A O 1
ATOM 1372 N N . GLY A 1 194 ? -3.379 6.404 -10.963 1.00 97.12 194 GLY A N 1
ATOM 1373 C CA . GLY A 1 194 ? -3.303 5.139 -11.700 1.00 97.12 194 GLY A CA 1
ATOM 1374 C C . GLY A 1 194 ? -3.702 5.264 -13.172 1.00 97.12 194 GLY A C 1
ATOM 1375 O O . GLY A 1 194 ? -3.162 4.555 -14.018 1.00 97.12 194 GLY A O 1
ATOM 1376 N N . GLY A 1 195 ? -4.608 6.193 -13.496 1.00 97.62 195 GLY A N 1
ATOM 1377 C CA . GLY A 1 195 ? -5.133 6.401 -14.851 1.00 97.62 195 GLY A CA 1
ATOM 1378 C C . GLY A 1 195 ? -4.063 6.578 -15.940 1.00 97.62 195 GLY A C 1
ATOM 1379 O O . GLY A 1 195 ? -4.132 5.867 -16.944 1.00 97.62 195 GLY A O 1
ATOM 1380 N N . PRO A 1 196 ? -3.050 7.453 -15.763 1.00 97.25 196 PRO A N 1
ATOM 1381 C CA . PRO A 1 196 ? -1.998 7.646 -16.761 1.00 97.25 196 PRO A CA 1
ATOM 1382 C C . PRO A 1 196 ? -1.211 6.369 -17.067 1.00 97.25 196 PRO A C 1
ATOM 1384 O O . PRO A 1 196 ? -0.909 6.099 -18.226 1.00 97.25 196 PRO A O 1
ATOM 1387 N N . TRP A 1 197 ? -0.919 5.557 -16.046 1.00 97.00 197 TRP A N 1
ATOM 1388 C CA . TRP A 1 197 ? -0.225 4.285 -16.240 1.00 97.00 197 TRP A CA 1
ATOM 1389 C C . TRP A 1 197 ? -1.119 3.239 -16.906 1.00 97.00 197 TRP A C 1
ATOM 1391 O O . TRP A 1 197 ? -0.685 2.564 -17.832 1.00 97.00 197 TRP A O 1
ATOM 1401 N N . CYS A 1 198 ? -2.391 3.156 -16.510 1.00 98.00 198 CYS A N 1
ATOM 1402 C CA . CYS A 1 198 ? -3.354 2.266 -17.164 1.00 98.00 198 CYS A CA 1
ATOM 1403 C C . CYS A 1 198 ? -3.494 2.590 -18.659 1.00 98.00 198 CYS A C 1
ATOM 1405 O O . CYS A 1 198 ? -3.604 1.693 -19.493 1.00 98.00 198 CYS A O 1
ATOM 1407 N N . TRP A 1 199 ? -3.462 3.878 -19.009 1.00 97.88 199 TRP A N 1
ATOM 1408 C CA . TRP A 1 199 ? -3.450 4.320 -20.399 1.00 97.88 199 TRP A CA 1
ATOM 1409 C C . TRP A 1 199 ? -2.171 3.902 -21.130 1.00 97.88 199 TRP A C 1
ATOM 1411 O O . TRP A 1 199 ? -2.242 3.440 -22.267 1.00 97.88 199 TRP A O 1
ATOM 1421 N N . GLU A 1 200 ? -1.010 4.015 -20.485 1.00 96.50 200 GLU A N 1
ATOM 1422 C CA . GLU A 1 200 ? 0.253 3.523 -21.039 1.00 96.50 200 GLU A CA 1
ATOM 1423 C C . GLU A 1 200 ? 0.175 2.022 -21.354 1.00 96.50 200 GLU A C 1
ATOM 1425 O O . GLU A 1 200 ? 0.401 1.620 -22.497 1.00 96.50 200 GLU A O 1
ATOM 1430 N N . LEU A 1 201 ? -0.240 1.206 -20.378 1.00 97.06 201 LEU A N 1
ATOM 1431 C CA . LEU A 1 201 ? -0.414 -0.236 -20.557 1.00 97.06 201 LEU A CA 1
ATOM 1432 C C . LEU A 1 201 ? -1.383 -0.547 -21.702 1.00 97.06 201 LEU A C 1
ATOM 1434 O O . LEU A 1 201 ? -1.082 -1.385 -22.555 1.00 97.06 201 LEU A O 1
ATOM 1438 N N . TRP A 1 202 ? -2.511 0.167 -21.773 1.00 97.75 202 TRP A N 1
ATOM 1439 C CA . TRP A 1 202 ? -3.498 0.003 -22.839 1.00 97.75 202 TRP A CA 1
ATOM 1440 C C . TRP A 1 202 ? -2.904 0.248 -24.227 1.00 97.75 202 TRP A C 1
ATOM 1442 O O . TRP A 1 202 ? -3.113 -0.558 -25.131 1.00 97.75 202 TRP A O 1
ATOM 1452 N N . ARG A 1 203 ? -2.136 1.329 -24.410 1.00 97.12 203 ARG A N 1
ATOM 1453 C CA . ARG A 1 203 ? -1.549 1.674 -25.716 1.00 97.12 203 ARG A CA 1
ATOM 1454 C C . ARG A 1 203 ? -0.565 0.626 -26.231 1.00 97.12 203 ARG A C 1
ATOM 1456 O O . ARG A 1 203 ? -0.464 0.452 -27.442 1.00 97.12 203 ARG A O 1
ATOM 1463 N N . HIS A 1 204 ? 0.154 -0.042 -25.332 1.00 95.50 204 HIS A N 1
ATOM 1464 C CA . HIS A 1 204 ? 1.199 -1.002 -25.695 1.00 95.50 204 HIS A CA 1
ATOM 1465 C C . HIS A 1 204 ? 0.706 -2.448 -25.757 1.00 95.50 204 HIS A C 1
ATOM 1467 O O . HIS A 1 204 ? 1.147 -3.215 -26.611 1.00 95.50 204 HIS A O 1
ATOM 1473 N N . THR A 1 205 ? -0.216 -2.818 -24.870 1.00 96.19 205 THR A N 1
ATOM 1474 C CA . THR A 1 205 ? -0.627 -4.216 -24.682 1.00 96.19 205 THR A CA 1
ATOM 1475 C C . THR A 1 205 ? -2.089 -4.462 -25.045 1.00 96.19 205 THR A C 1
ATOM 1477 O O . THR A 1 205 ? -2.470 -5.610 -25.254 1.00 96.19 205 THR A O 1
ATOM 1480 N N . GLY A 1 206 ? -2.925 -3.423 -25.131 1.00 96.88 206 GLY A N 1
ATOM 1481 C CA . GLY A 1 206 ? -4.380 -3.563 -25.264 1.00 96.88 206 GLY A CA 1
ATOM 1482 C C . GLY A 1 206 ? -5.094 -3.946 -23.962 1.00 96.88 206 GLY A C 1
ATOM 1483 O O . GLY A 1 206 ? -6.282 -4.244 -23.988 1.00 96.88 206 GLY A O 1
ATOM 1484 N N . ASN A 1 207 ? -4.397 -3.943 -22.821 1.00 97.06 207 ASN A N 1
ATOM 1485 C CA . ASN A 1 207 ? -4.949 -4.250 -21.503 1.00 97.06 207 ASN A CA 1
ATOM 1486 C C . ASN A 1 207 ? -4.511 -3.157 -20.502 1.00 97.06 207 ASN A C 1
ATOM 1488 O O . ASN A 1 207 ? -3.312 -2.945 -20.326 1.00 97.06 207 ASN A O 1
ATOM 1492 N N . PRO A 1 208 ? -5.438 -2.445 -19.830 1.00 97.31 208 PRO A N 1
ATOM 1493 C CA . PRO A 1 208 ? -5.090 -1.317 -18.969 1.00 97.31 208 PRO A CA 1
ATOM 1494 C C . PRO A 1 208 ? -4.572 -1.753 -17.591 1.00 97.31 208 PRO A C 1
ATOM 1496 O O . PRO A 1 208 ? -4.126 -0.917 -16.814 1.00 97.31 208 PRO A O 1
ATOM 1499 N N . LEU A 1 209 ? -4.655 -3.047 -17.276 1.00 96.19 209 LEU A N 1
ATOM 1500 C CA . LEU A 1 209 ? -4.226 -3.665 -16.021 1.00 96.19 209 LEU A CA 1
ATOM 1501 C C . LEU A 1 209 ? -3.220 -4.797 -16.276 1.00 96.19 209 LEU A C 1
ATOM 1503 O O . LEU A 1 209 ? -3.046 -5.675 -15.430 1.00 96.19 209 LEU A O 1
ATOM 1507 N N . PHE A 1 210 ? -2.585 -4.798 -17.453 1.00 95.81 210 PHE A N 1
ATOM 1508 C CA . PHE A 1 210 ? -1.666 -5.845 -17.881 1.00 95.81 210 PHE A CA 1
ATOM 1509 C C . PHE A 1 210 ? -0.568 -6.101 -16.828 1.00 95.81 210 PHE A C 1
ATOM 1511 O O . PHE A 1 210 ? -0.030 -5.137 -16.282 1.00 95.81 210 PHE A O 1
ATOM 1518 N N . PRO A 1 211 ? -0.216 -7.370 -16.534 1.00 93.94 211 PRO A N 1
ATOM 1519 C CA . PRO A 1 211 ? -0.683 -8.609 -17.172 1.00 93.94 211 PRO A CA 1
ATOM 1520 C C . PRO A 1 211 ? -1.968 -9.200 -16.563 1.00 93.94 211 PRO A C 1
ATOM 1522 O O . PRO A 1 211 ? -2.402 -10.277 -16.971 1.00 93.94 211 PRO A O 1
ATOM 1525 N N . TYR A 1 212 ? -2.590 -8.534 -15.590 1.00 94.25 212 TYR A N 1
ATOM 1526 C CA . TYR A 1 212 ? -3.806 -9.023 -14.938 1.00 94.25 212 TYR A CA 1
ATOM 1527 C C . TYR A 1 212 ? -5.043 -8.868 -15.825 1.00 94.25 212 TYR A C 1
ATOM 1529 O O . TYR A 1 212 ? -5.066 -8.056 -16.749 1.00 94.25 212 TYR A O 1
ATOM 1537 N N . PHE A 1 213 ? -6.090 -9.646 -15.534 1.00 93.88 213 PHE A N 1
ATOM 1538 C CA . PHE A 1 213 ? -7.368 -9.624 -16.262 1.00 93.88 213 PHE A CA 1
ATOM 1539 C C . PHE A 1 213 ? -7.231 -9.863 -17.779 1.00 93.88 213 PHE A C 1
ATOM 1541 O O . PHE A 1 213 ? -8.014 -9.348 -18.581 1.00 93.88 213 PHE A O 1
ATOM 1548 N N . ASN A 1 214 ? -6.214 -10.618 -18.210 1.00 95.50 214 ASN A N 1
ATOM 1549 C CA . ASN A 1 214 ? -5.987 -10.857 -19.636 1.00 95.50 214 ASN A CA 1
ATOM 1550 C C . ASN A 1 214 ? -7.002 -11.822 -20.269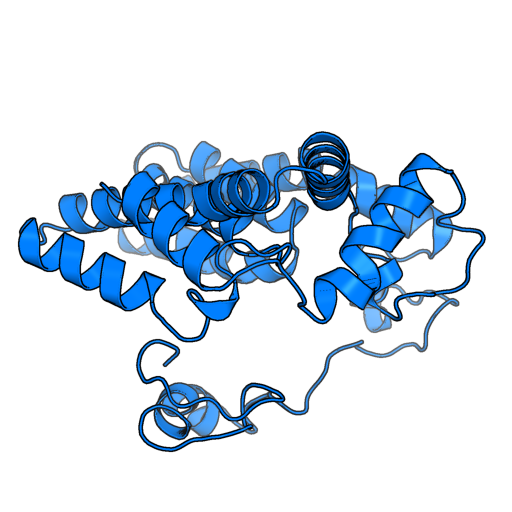 1.00 95.50 214 ASN A C 1
ATOM 1552 O O . ASN A 1 214 ? -7.164 -11.841 -21.484 1.00 95.50 214 ASN A O 1
ATOM 1556 N N . ASP A 1 215 ? -7.717 -12.574 -19.443 1.00 94.56 215 ASP A N 1
ATOM 1557 C CA . ASP A 1 215 ? -8.930 -13.318 -19.774 1.00 94.56 215 ASP A CA 1
ATOM 1558 C C . ASP A 1 215 ? -10.135 -12.424 -20.123 1.00 94.56 215 ASP A C 1
ATOM 1560 O O . ASP A 1 215 ? -11.121 -12.911 -20.672 1.00 94.56 215 ASP A O 1
ATOM 1564 N N . VAL A 1 216 ? -10.059 -11.123 -19.821 1.00 95.44 216 VAL A N 1
ATOM 1565 C CA . VAL A 1 216 ? -11.072 -10.118 -20.180 1.00 95.44 216 VAL A CA 1
ATOM 1566 C C . VAL A 1 216 ? -10.605 -9.264 -21.359 1.00 95.44 216 VAL A C 1
ATOM 1568 O O . VAL A 1 216 ? -11.366 -9.040 -22.299 1.00 95.44 216 VAL A O 1
ATOM 1571 N N . PHE A 1 217 ? -9.366 -8.764 -21.313 1.00 95.88 217 PHE A N 1
ATOM 1572 C CA . PHE A 1 217 ? -8.853 -7.811 -22.308 1.00 95.88 217 PHE A CA 1
ATOM 1573 C C . PHE A 1 217 ? -8.180 -8.463 -23.524 1.00 95.88 217 PHE A C 1
ATOM 1575 O O . PHE A 1 217 ? -8.108 -7.837 -24.577 1.00 95.88 217 PHE A O 1
ATOM 1582 N N . GLY A 1 218 ? -7.694 -9.703 -23.406 1.00 95.06 218 GLY A N 1
ATOM 1583 C CA . GLY A 1 218 ? -7.167 -10.467 -24.539 1.00 95.06 218 GLY A CA 1
ATOM 1584 C C . GLY A 1 218 ? -5.898 -9.895 -25.181 1.00 95.06 218 GLY A C 1
ATOM 1585 O O . GLY A 1 218 ? -5.757 -9.948 -26.403 1.00 95.06 218 GLY A O 1
ATOM 1586 N N . SER A 1 219 ? -4.962 -9.354 -24.393 1.00 95.62 219 SER A N 1
ATOM 1587 C CA . SER A 1 219 ? -3.660 -8.916 -24.909 1.00 95.62 219 SER A CA 1
ATOM 1588 C C . SER A 1 219 ? -2.898 -10.081 -25.538 1.00 95.62 219 SER A C 1
ATOM 1590 O O . SER A 1 219 ? -2.736 -11.128 -24.912 1.00 95.62 219 SER A O 1
ATOM 1592 N N . ALA A 1 220 ? -2.335 -9.860 -26.728 1.00 94.88 220 ALA A N 1
ATOM 1593 C CA . ALA A 1 220 ? -1.472 -10.825 -27.412 1.00 94.88 220 ALA A CA 1
ATOM 1594 C C . ALA A 1 220 ? -0.109 -11.043 -26.720 1.00 94.88 220 ALA A C 1
ATOM 1596 O O . ALA A 1 220 ? 0.630 -11.950 -27.093 1.00 94.88 220 ALA A O 1
ATOM 1597 N N . TRP A 1 221 ? 0.238 -10.215 -25.728 1.00 92.69 221 TRP A N 1
ATOM 1598 C CA . TRP A 1 221 ? 1.513 -10.288 -25.005 1.00 92.69 221 TRP A CA 1
ATOM 1599 C C . TRP A 1 221 ? 1.538 -11.385 -23.935 1.00 92.69 221 TRP A C 1
ATOM 1601 O O . TRP A 1 221 ? 2.601 -11.709 -23.410 1.00 92.69 221 TRP A O 1
ATOM 1611 N N . ALA A 1 222 ? 0.381 -11.947 -23.590 1.00 92.88 222 ALA A N 1
ATOM 1612 C CA . ALA A 1 222 ? 0.246 -12.961 -22.557 1.00 92.88 222 ALA A CA 1
ATOM 1613 C C . ALA A 1 222 ? -0.841 -13.982 -22.931 1.00 92.88 222 ALA A C 1
ATOM 1615 O O . ALA A 1 222 ? -1.747 -13.665 -23.702 1.00 92.88 222 ALA A O 1
ATOM 1616 N N . PRO A 1 223 ? -0.801 -15.205 -22.375 1.00 91.62 223 PRO A N 1
ATOM 1617 C CA . PRO A 1 223 ? -1.907 -16.147 -22.497 1.00 91.62 223 PRO A CA 1
ATOM 1618 C C . PRO A 1 223 ? -3.250 -15.539 -22.071 1.00 91.62 223 PRO A C 1
ATOM 1620 O O . PRO A 1 223 ? -3.316 -14.704 -21.164 1.00 91.62 223 PRO A O 1
ATOM 1623 N N . HIS A 1 224 ? -4.332 -15.996 -22.700 1.00 92.62 224 HIS A N 1
ATOM 1624 C CA . HIS A 1 224 ? -5.701 -15.629 -22.339 1.00 92.62 224 HIS A CA 1
ATOM 1625 C C . HIS A 1 224 ? -6.137 -16.380 -21.068 1.00 92.62 224 HIS A C 1
ATOM 1627 O O . HIS A 1 224 ? -6.892 -17.353 -21.118 1.00 92.62 224 HIS A O 1
ATOM 1633 N N . ALA A 1 225 ? -5.589 -15.971 -19.927 1.00 89.44 225 ALA A N 1
ATOM 1634 C CA . ALA A 1 225 ? -5.830 -16.577 -18.626 1.00 89.44 225 ALA A CA 1
ATOM 1635 C C . ALA A 1 225 ? -5.738 -15.530 -17.508 1.00 89.44 225 ALA A C 1
ATOM 1637 O O . ALA A 1 225 ? -5.083 -14.494 -17.657 1.00 89.44 225 ALA A O 1
ATOM 1638 N N . ALA A 1 226 ? -6.359 -15.834 -16.368 1.00 86.62 226 ALA A N 1
ATOM 1639 C CA . ALA A 1 226 ? -6.176 -15.061 -15.150 1.00 86.62 226 ALA A CA 1
ATOM 1640 C C . ALA A 1 226 ? -4.735 -15.233 -14.638 1.00 86.62 226 ALA A C 1
ATOM 1642 O O . ALA A 1 226 ? -4.321 -16.332 -14.268 1.00 86.62 226 ALA A O 1
ATOM 1643 N N . MET A 1 227 ? -3.971 -14.139 -14.600 1.00 85.62 227 MET A N 1
ATOM 1644 C CA . MET A 1 227 ? -2.601 -14.112 -14.071 1.00 85.62 227 MET A CA 1
ATOM 1645 C C . MET A 1 227 ? -2.607 -13.999 -12.542 1.00 85.62 227 MET A C 1
ATOM 1647 O O . MET A 1 227 ? -2.140 -13.017 -11.969 1.00 85.62 227 MET A O 1
ATOM 1651 N N . THR A 1 228 ? -3.198 -14.989 -11.872 1.00 85.25 228 THR A N 1
ATOM 1652 C CA . THR A 1 228 ? -3.324 -15.045 -10.410 1.00 85.25 228 THR A CA 1
ATOM 1653 C C . THR A 1 228 ? -2.664 -16.301 -9.870 1.00 85.25 228 THR A C 1
ATOM 1655 O O . THR A 1 228 ? -2.878 -17.399 -10.378 1.00 85.25 228 THR A O 1
ATOM 1658 N N . ASP A 1 229 ? -1.887 -16.141 -8.804 1.00 86.31 229 ASP A N 1
ATOM 1659 C CA . ASP A 1 229 ? -1.332 -17.268 -8.072 1.00 86.31 229 ASP A CA 1
ATOM 1660 C C . ASP A 1 229 ? -2.397 -17.881 -7.155 1.00 86.31 229 ASP A C 1
ATOM 1662 O O . ASP A 1 229 ? -2.785 -17.301 -6.140 1.00 86.31 229 ASP A O 1
ATOM 1666 N N . THR A 1 230 ? -2.890 -19.060 -7.524 1.00 89.25 230 THR A N 1
ATOM 1667 C CA . THR A 1 230 ? -3.946 -19.753 -6.781 1.00 89.25 230 THR A CA 1
ATOM 1668 C C . THR A 1 230 ? -3.414 -20.618 -5.637 1.00 89.25 230 THR A C 1
ATOM 1670 O O . THR A 1 230 ? -4.218 -21.189 -4.905 1.00 89.25 230 THR A O 1
ATOM 1673 N N . ARG A 1 231 ? -2.086 -20.730 -5.452 1.00 89.12 231 ARG A N 1
ATOM 1674 C CA . ARG A 1 231 ? -1.467 -21.600 -4.427 1.00 89.12 231 ARG A CA 1
ATOM 1675 C C . ARG A 1 231 ? -1.878 -21.238 -2.999 1.00 89.12 231 ARG A C 1
ATOM 1677 O O . ARG A 1 231 ? -1.939 -22.120 -2.149 1.00 89.12 231 ARG A O 1
ATOM 1684 N N . PHE A 1 232 ? -2.145 -19.958 -2.748 1.00 88.06 232 PHE A N 1
ATOM 1685 C CA . PHE A 1 232 ? -2.437 -19.413 -1.418 1.00 88.06 232 PHE A CA 1
ATOM 1686 C C . PHE A 1 232 ? -3.930 -19.146 -1.181 1.00 88.06 232 PHE A C 1
ATOM 1688 O O . PHE A 1 232 ? -4.298 -18.547 -0.172 1.00 88.06 232 PHE A O 1
ATOM 1695 N N . LEU A 1 233 ? -4.805 -19.539 -2.113 1.00 88.94 233 LEU A N 1
ATOM 1696 C CA . LEU A 1 233 ? -6.243 -19.341 -1.952 1.00 88.94 233 LEU A CA 1
ATOM 1697 C C . LEU A 1 233 ? -6.848 -20.448 -1.076 1.00 88.94 233 LEU A C 1
ATOM 1699 O O . LEU A 1 233 ? -6.494 -21.619 -1.238 1.00 88.94 233 LEU A O 1
ATOM 1703 N N . PRO A 1 234 ? -7.788 -20.115 -0.171 1.00 89.31 234 PRO A N 1
ATOM 1704 C CA . PRO A 1 234 ? -8.541 -21.133 0.544 1.00 89.31 234 PRO A CA 1
ATOM 1705 C C . PRO A 1 234 ? -9.373 -21.965 -0.450 1.00 89.31 234 PRO A C 1
ATOM 1707 O O . PRO A 1 234 ? -9.960 -21.399 -1.375 1.00 89.31 234 PRO A O 1
ATOM 1710 N N . PRO A 1 235 ? -9.469 -23.294 -0.263 1.00 89.12 235 PRO A N 1
ATOM 1711 C CA . PRO A 1 235 ? -10.185 -24.172 -1.190 1.00 89.12 235 PRO A CA 1
ATOM 1712 C C . PRO A 1 235 ? -11.712 -24.001 -1.143 1.00 89.12 235 PRO A C 1
ATOM 1714 O O . PRO A 1 23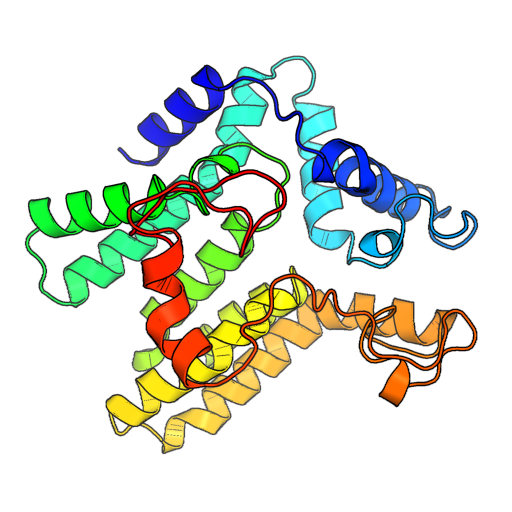5 ? -12.394 -24.321 -2.113 1.00 89.12 235 PRO A O 1
ATOM 1717 N N . ASP A 1 236 ? -12.258 -23.505 -0.027 1.00 92.00 236 ASP A N 1
ATOM 1718 C CA . ASP A 1 236 ? -13.692 -23.285 0.168 1.00 92.00 236 ASP A CA 1
ATOM 1719 C C . ASP A 1 236 ? -13.979 -22.193 1.217 1.00 92.00 236 ASP A C 1
ATOM 1721 O O . ASP A 1 236 ? -13.077 -21.653 1.862 1.00 92.00 236 ASP A O 1
ATOM 1725 N N . ALA A 1 237 ? -15.260 -21.855 1.388 1.00 92.19 237 ALA A N 1
ATOM 1726 C CA . ALA A 1 237 ? -15.706 -20.786 2.279 1.00 92.19 237 ALA A CA 1
ATOM 1727 C C . ALA A 1 237 ? -15.438 -21.062 3.768 1.00 92.19 237 ALA A C 1
ATOM 1729 O O . ALA A 1 237 ? -15.195 -20.122 4.525 1.00 92.19 237 ALA A O 1
ATOM 1730 N N . LEU A 1 238 ? -15.465 -22.328 4.201 1.00 92.50 238 LEU A N 1
ATOM 1731 C CA . LEU A 1 238 ? -15.170 -22.675 5.590 1.00 92.50 238 LEU A CA 1
ATOM 1732 C C . LEU A 1 238 ? -13.679 -22.476 5.867 1.00 92.50 238 LEU A C 1
ATOM 1734 O O . LEU A 1 238 ? -13.317 -21.844 6.858 1.00 92.50 238 LEU A O 1
ATOM 1738 N N . HIS A 1 239 ? -12.823 -22.939 4.955 1.00 89.50 239 HIS A N 1
ATOM 1739 C CA . HIS A 1 239 ? -11.393 -22.669 5.018 1.00 89.50 239 HIS A CA 1
ATOM 1740 C C . HIS A 1 239 ? -11.091 -21.179 4.919 1.00 89.50 239 HIS A C 1
ATOM 1742 O O . HIS A 1 239 ? -10.187 -20.733 5.605 1.00 89.50 239 HIS A O 1
ATOM 1748 N N . ALA A 1 240 ? -11.840 -20.399 4.136 1.00 88.50 240 ALA A N 1
ATOM 1749 C CA . ALA A 1 240 ? -11.678 -18.947 4.079 1.00 88.50 240 ALA A CA 1
ATOM 1750 C C . ALA A 1 240 ? -12.042 -18.266 5.412 1.00 88.50 240 ALA A C 1
ATOM 1752 O O . ALA A 1 240 ? -11.338 -17.363 5.855 1.00 88.50 240 ALA A O 1
ATOM 1753 N N . ALA A 1 241 ? -13.107 -18.717 6.082 1.00 87.94 241 ALA A N 1
ATOM 1754 C CA . ALA A 1 241 ? -13.523 -18.180 7.379 1.00 87.94 241 ALA A CA 1
ATOM 1755 C C . ALA A 1 241 ? -12.556 -18.554 8.516 1.00 87.94 241 ALA A C 1
ATOM 1757 O O . ALA A 1 241 ? -12.346 -17.770 9.438 1.00 87.94 241 ALA A O 1
ATOM 1758 N N . LEU A 1 242 ? -11.969 -19.752 8.450 1.00 88.81 242 LEU A N 1
ATOM 1759 C CA . LEU A 1 242 ? -11.004 -20.252 9.433 1.00 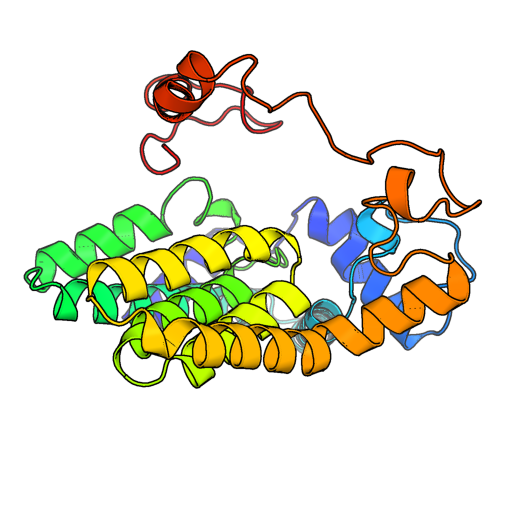88.81 242 LEU A CA 1
ATOM 1760 C C . LEU A 1 242 ? -9.548 -19.972 9.051 1.00 88.81 242 LEU A C 1
ATOM 1762 O O . LEU A 1 242 ? -8.666 -20.226 9.868 1.00 88.81 242 LEU A O 1
ATOM 1766 N N . PHE A 1 243 ? -9.305 -19.444 7.846 1.00 85.44 243 PHE A N 1
ATOM 1767 C CA . PHE A 1 243 ? -7.981 -19.213 7.263 1.00 85.44 243 PHE A CA 1
ATOM 1768 C C . PHE A 1 243 ? -7.028 -18.575 8.276 1.00 85.44 243 PHE A C 1
ATOM 1770 O O . PHE A 1 243 ? -6.023 -19.211 8.598 1.00 85.44 243 PHE A O 1
ATOM 1777 N N . PRO A 1 244 ? -7.413 -17.441 8.899 1.00 81.06 244 PRO A N 1
ATOM 1778 C CA . PRO A 1 244 ? -6.685 -16.784 9.989 1.00 81.06 244 PRO A CA 1
ATOM 1779 C C . PRO A 1 244 ? -6.055 -17.707 11.049 1.00 81.06 244 PRO A C 1
ATOM 1781 O O . PRO A 1 244 ? -4.935 -17.493 11.520 1.00 81.06 244 PRO A O 1
ATOM 1784 N N . LEU A 1 245 ? -6.768 -18.763 11.441 1.00 86.88 245 LEU A N 1
ATOM 1785 C CA . LEU A 1 245 ? -6.387 -19.643 12.542 1.00 86.88 245 LEU A CA 1
ATOM 1786 C C . LEU A 1 245 ? -5.295 -20.649 12.152 1.00 86.88 245 LEU A C 1
ATOM 1788 O O . LEU A 1 245 ? -4.594 -21.151 13.034 1.00 86.88 245 LEU A O 1
ATOM 1792 N N . PHE A 1 246 ? -5.101 -20.927 10.858 1.00 87.19 246 PHE A N 1
ATOM 1793 C CA . PHE A 1 246 ? -4.155 -21.951 10.406 1.00 87.19 246 PHE A CA 1
ATOM 1794 C C . PHE A 1 246 ? -2.683 -21.567 10.607 1.00 87.19 246 PHE A C 1
ATOM 1796 O O . PHE A 1 246 ? -1.848 -22.459 10.760 1.00 87.19 246 PHE A O 1
ATOM 1803 N N . TRP A 1 247 ? -2.361 -20.271 10.670 1.00 88.50 247 TRP A N 1
ATOM 1804 C CA . TRP A 1 247 ? -1.014 -19.755 10.970 1.00 88.50 247 TRP A CA 1
ATOM 1805 C C . TRP A 1 247 ? -0.953 -18.944 12.272 1.00 88.50 247 TRP A C 1
ATOM 1807 O O . TRP A 1 247 ? 0.090 -18.392 12.621 1.00 88.50 247 TRP A O 1
ATOM 1817 N N . ALA A 1 248 ? -2.051 -18.871 13.028 1.00 88.94 248 ALA A N 1
ATOM 1818 C CA . ALA A 1 248 ? -2.086 -18.151 14.297 1.00 88.94 248 ALA A CA 1
ATOM 1819 C C . ALA A 1 248 ? -1.134 -18.768 15.341 1.00 88.94 248 ALA A C 1
ATOM 1821 O O . ALA A 1 248 ? -0.450 -18.050 16.070 1.00 88.94 248 ALA A O 1
ATOM 1822 N N . PHE A 1 249 ? -1.059 -20.103 15.394 1.00 86.38 249 PHE A N 1
ATOM 1823 C CA . PHE A 1 249 ? -0.374 -20.826 16.476 1.00 86.38 249 PHE A CA 1
ATOM 1824 C C . PHE A 1 249 ? 0.739 -21.773 16.012 1.00 86.38 249 PHE A C 1
ATOM 1826 O O . PHE A 1 249 ? 1.508 -22.263 16.839 1.00 86.38 249 PHE A O 1
ATOM 1833 N N . GLN A 1 250 ? 0.892 -21.981 14.705 1.00 87.31 250 GLN A N 1
ATOM 1834 C CA . GLN A 1 250 ? 1.951 -22.809 14.125 1.00 87.31 250 GLN A CA 1
ATOM 1835 C C . GLN A 1 250 ? 2.534 -22.152 12.868 1.00 87.31 250 GLN A C 1
ATOM 1837 O O . GLN A 1 250 ? 1.789 -21.480 12.154 1.00 87.31 250 GLN A O 1
ATOM 1842 N N . PRO A 1 251 ? 3.845 -22.306 12.592 1.00 88.75 251 PRO A N 1
ATOM 1843 C CA . PRO A 1 251 ? 4.430 -21.837 11.342 1.00 88.75 251 PRO A CA 1
ATOM 1844 C C . PRO A 1 251 ? 3.780 -22.529 10.147 1.00 88.75 251 PRO A C 1
ATOM 1846 O O . PRO A 1 251 ? 3.646 -23.751 10.137 1.00 88.75 251 PRO A O 1
ATOM 1849 N N . SER A 1 252 ? 3.397 -21.750 9.142 1.00 88.69 252 SER A N 1
ATOM 1850 C CA . SER A 1 252 ? 2.714 -22.249 7.954 1.00 88.69 252 SER A CA 1
ATOM 1851 C C . SER A 1 252 ? 3.119 -21.462 6.712 1.00 88.69 252 SER A C 1
ATOM 1853 O O . SER A 1 252 ? 3.308 -20.249 6.777 1.00 88.69 252 SER A O 1
ATOM 1855 N N . THR A 1 253 ? 3.234 -22.147 5.576 1.00 89.44 253 THR A N 1
ATOM 1856 C CA . THR A 1 253 ? 3.453 -21.550 4.246 1.00 89.44 253 THR A CA 1
ATOM 1857 C C . THR A 1 253 ? 2.149 -21.398 3.455 1.00 89.44 253 THR A C 1
ATOM 1859 O O . THR A 1 253 ? 2.172 -21.125 2.261 1.00 89.44 253 THR A O 1
ATOM 1862 N N . LEU A 1 254 ? 0.988 -21.568 4.104 1.00 86.69 254 LEU A N 1
ATOM 1863 C CA . LEU A 1 254 ? -0.326 -21.475 3.448 1.00 86.69 254 LEU A CA 1
ATOM 1864 C C . LEU A 1 254 ? -0.639 -20.088 2.874 1.00 86.69 254 LEU A C 1
ATOM 1866 O O . LEU A 1 254 ? -1.490 -19.982 1.999 1.00 86.69 254 LEU A O 1
ATOM 1870 N N . VAL A 1 255 ? 0.024 -19.038 3.367 1.00 81.88 255 VAL A N 1
ATOM 1871 C CA . VAL A 1 255 ? -0.240 -17.638 2.981 1.00 81.88 255 VAL A CA 1
ATOM 1872 C C . VAL A 1 255 ? 0.994 -16.876 2.511 1.00 81.88 255 VAL A C 1
ATOM 1874 O O . VAL A 1 255 ? 0.888 -15.714 2.129 1.00 81.88 255 VAL A O 1
ATOM 1877 N N . ALA A 1 256 ? 2.168 -17.502 2.562 1.00 85.38 256 ALA A N 1
ATOM 1878 C CA . ALA A 1 256 ? 3.425 -16.897 2.152 1.00 85.38 256 ALA A CA 1
ATOM 1879 C C . ALA A 1 256 ? 4.451 -17.979 1.800 1.00 85.38 256 ALA A C 1
ATOM 1881 O O . ALA A 1 256 ? 4.404 -19.095 2.316 1.00 85.38 256 ALA A O 1
ATOM 1882 N N . GLU A 1 257 ? 5.420 -17.628 0.955 1.00 84.75 257 GLU A N 1
ATOM 1883 C CA . GLU A 1 257 ? 6.517 -18.528 0.572 1.00 84.75 257 GLU A CA 1
ATOM 1884 C C . GLU A 1 257 ? 7.422 -18.895 1.756 1.00 84.75 257 GLU A C 1
ATOM 1886 O O . GLU A 1 257 ? 7.997 -19.982 1.799 1.00 84.75 257 GLU A O 1
ATOM 1891 N N . LEU A 1 258 ? 7.525 -17.996 2.737 1.00 86.69 258 LEU A N 1
ATOM 1892 C CA . LEU A 1 258 ? 8.226 -18.236 3.991 1.00 86.69 258 LEU A CA 1
ATOM 1893 C C . LEU A 1 258 ? 7.229 -18.637 5.087 1.00 86.69 258 LEU A C 1
ATOM 1895 O O . LEU A 1 258 ? 6.133 -18.077 5.134 1.00 86.69 258 LEU A O 1
ATOM 1899 N N . PRO A 1 259 ? 7.593 -19.554 6.003 1.00 89.19 259 PRO A N 1
ATOM 1900 C CA . PRO A 1 259 ? 6.720 -19.925 7.109 1.00 89.19 259 PRO A CA 1
ATOM 1901 C C . PRO A 1 259 ? 6.356 -18.716 7.982 1.00 89.19 259 PRO A C 1
ATOM 1903 O O . PRO A 1 259 ? 7.230 -18.075 8.566 1.00 89.19 259 PRO A O 1
ATOM 1906 N N . VAL A 1 260 ? 5.059 -18.440 8.122 1.00 88.50 260 VAL A N 1
ATOM 1907 C CA . VAL A 1 260 ? 4.519 -17.384 8.989 1.00 88.50 260 VAL A CA 1
ATOM 1908 C C . VAL A 1 260 ? 3.824 -18.016 10.190 1.00 88.50 260 VAL A C 1
ATOM 1910 O O . VAL A 1 260 ? 3.097 -18.997 10.054 1.00 88.50 260 VAL A O 1
ATOM 1913 N N . ARG A 1 261 ? 4.044 -17.438 11.377 1.00 90.19 261 ARG A N 1
ATOM 1914 C CA . ARG A 1 261 ? 3.258 -17.707 12.587 1.00 90.19 261 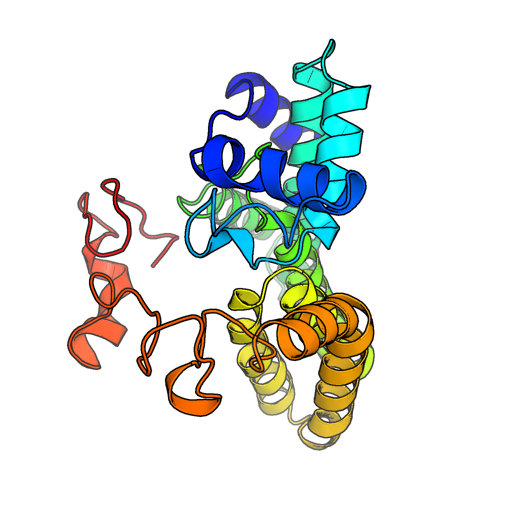ARG A CA 1
ATOM 1915 C C . ARG A 1 261 ? 2.881 -16.388 13.244 1.00 90.19 261 ARG A C 1
ATOM 1917 O O . ARG A 1 261 ? 3.682 -15.839 14.001 1.00 90.19 261 ARG A O 1
ATOM 1924 N N . ASP A 1 262 ? 1.693 -15.876 12.947 1.00 88.19 262 ASP A N 1
ATOM 1925 C CA . ASP A 1 262 ? 1.236 -14.610 13.515 1.00 88.19 262 ASP A CA 1
ATOM 1926 C C . ASP A 1 262 ? -0.300 -14.513 13.597 1.00 88.19 262 ASP A C 1
ATOM 1928 O O . ASP A 1 262 ? -0.951 -14.340 12.565 1.00 88.19 262 ASP A O 1
ATOM 1932 N N . PRO A 1 263 ? -0.893 -14.545 14.807 1.00 84.31 263 PRO A N 1
ATOM 1933 C CA . PRO A 1 263 ? -2.336 -14.397 14.993 1.00 84.31 263 PRO A CA 1
ATOM 1934 C C . PRO A 1 263 ? -2.846 -12.975 14.710 1.00 84.31 263 PRO A C 1
ATOM 1936 O O . PRO A 1 263 ? -4.037 -12.730 14.818 1.00 84.31 263 PRO A O 1
ATOM 1939 N N . ARG A 1 264 ? -1.972 -12.009 14.404 1.00 84.12 264 ARG A N 1
ATOM 1940 C CA . ARG A 1 264 ? -2.346 -10.622 14.070 1.00 84.12 264 ARG A CA 1
ATOM 1941 C C . ARG A 1 264 ? -2.539 -10.406 12.570 1.00 84.12 264 ARG A C 1
ATOM 1943 O O . ARG A 1 264 ? -3.053 -9.369 12.170 1.00 84.12 264 ARG A O 1
ATOM 1950 N N . LEU A 1 265 ? -2.070 -11.356 11.759 1.00 75.50 265 LEU A N 1
ATOM 1951 C CA . LEU A 1 265 ? -2.357 -11.445 10.324 1.00 75.50 265 LEU A CA 1
ATOM 1952 C C . LEU A 1 265 ? -3.686 -12.180 10.057 1.00 75.50 265 LEU A C 1
ATOM 1954 O O . LEU A 1 265 ? -4.124 -12.278 8.916 1.00 75.50 265 LEU A O 1
ATOM 1958 N N . ALA A 1 266 ? -4.253 -12.741 11.122 1.00 58.00 266 ALA A N 1
ATOM 1959 C CA . ALA A 1 266 ? -5.469 -13.522 11.175 1.00 58.00 266 ALA A CA 1
ATOM 1960 C C . ALA A 1 266 ? -6.697 -12.586 11.133 1.00 58.00 266 ALA A C 1
ATOM 1962 O O . ALA A 1 266 ? -6.713 -11.609 11.914 1.00 58.00 266 ALA A O 1
#

Radius of gyration: 19.51 Å; chains: 1; bounding box: 53×38×54 Å